Protein AF-A0A939A6P1-F1 (afdb_monomer)

Radius of gyration: 26.8 Å; Cα contacts (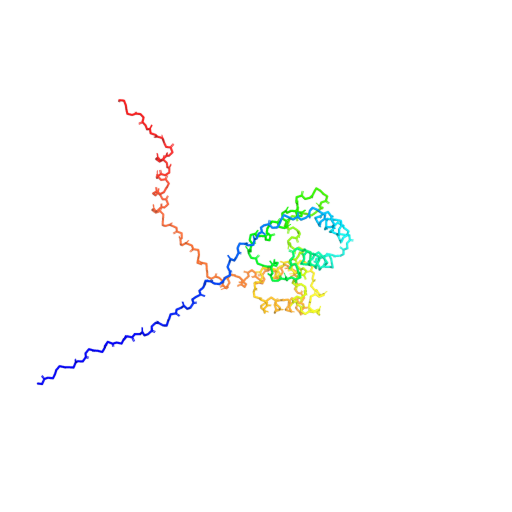8 Å, |Δi|>4): 133; chains: 1; bounding box: 66×77×74 Å

Sequence (199 aa):
MAEPSETDQVHDTEPIGDIARLSEPHAVEIVDAVKVDRAVGFLNSAMRESGIQLAVRVSDYVVSEFFGGDVVQLDSRDRTKAVSYNALCRHPDLQIGEATLRRLARVGIQVRQLPDEVAGRLSQRHHRALLTVDDPRRKEELARAAVVEDWSPDKLAGVIAVDHQTAKPRTGRPAAPHVVKAISAVTRAVEGLGPMPFT

Solvent-accessible surface area (backbone atoms only — not comparable to full-atom values): 12296 Å² total; per-residue (Å²): 138,87,84,85,83,85,84,82,81,84,77,86,75,80,80,82,76,77,86,85,74,84,82,74,82,76,71,83,71,77,76,56,64,70,59,46,56,55,48,38,58,50,54,62,60,43,68,79,51,60,74,58,67,28,13,34,51,51,18,50,51,48,28,48,74,77,43,76,58,40,66,67,64,75,75,51,86,57,70,68,58,55,51,59,50,49,54,50,50,65,40,87,82,43,89,58,54,56,74,54,53,56,47,30,30,53,42,18,50,50,44,73,74,36,59,65,86,46,40,78,72,50,53,67,62,38,50,58,47,48,69,76,49,83,53,66,68,62,36,48,53,54,48,46,48,35,65,75,69,65,51,51,50,66,57,50,39,51,54,52,53,51,51,54,60,70,74,45,78,83,81,59,83,73,80,73,53,70,66,59,54,50,51,56,52,51,53,51,54,59,66,70,64,56,90,76,84,86,127

pLDDT: mean 82.9, std 14.65, range [44.94, 98.38]

Structure (mmCIF, N/CA/C/O backbone):
data_AF-A0A939A6P1-F1
#
_entry.id   AF-A0A939A6P1-F1
#
loop_
_atom_site.group_PDB
_atom_site.id
_atom_site.type_symbol
_atom_site.label_atom_id
_atom_site.label_alt_id
_atom_site.label_comp_id
_atom_site.label_asym_id
_atom_site.label_entity_id
_atom_site.label_seq_id
_atom_site.pdbx_PDB_ins_code
_atom_site.Cartn_x
_atom_site.Cartn_y
_atom_site.Cartn_z
_atom_site.occupancy
_atom_site.B_iso_or_equiv
_atom_site.auth_seq_id
_atom_site.auth_comp_id
_atom_site.auth_asym_id
_atom_site.auth_atom_id
_atom_site.pdbx_PDB_model_num
ATOM 1 N N . MET A 1 1 ? -52.674 28.119 -51.932 1.00 47.06 1 MET A N 1
ATOM 2 C CA . MET A 1 1 ? -51.335 27.544 -52.188 1.00 47.06 1 MET A CA 1
ATOM 3 C C . MET A 1 1 ? -50.471 28.003 -51.025 1.00 47.06 1 MET A C 1
ATOM 5 O O . MET A 1 1 ? -50.215 29.188 -50.939 1.00 47.06 1 MET A O 1
ATOM 9 N N . ALA A 1 2 ? -50.453 27.235 -49.938 1.00 48.62 2 ALA A N 1
ATOM 10 C CA . ALA A 1 2 ? -49.490 26.166 -49.643 1.00 48.62 2 ALA A CA 1
ATOM 11 C C . ALA A 1 2 ? -48.224 26.741 -48.976 1.00 48.62 2 ALA A C 1
ATOM 13 O O . ALA A 1 2 ? -47.242 27.023 -49.653 1.00 48.62 2 ALA A O 1
ATOM 14 N N . GLU A 1 3 ? -48.289 26.910 -47.652 1.00 51.84 3 GLU A N 1
ATOM 15 C CA . GLU A 1 3 ? -47.122 27.042 -46.771 1.00 51.84 3 GLU A CA 1
ATOM 16 C C . GLU A 1 3 ? -46.824 25.660 -46.147 1.00 51.84 3 GLU A C 1
ATOM 18 O O . GLU A 1 3 ? -47.754 25.040 -45.622 1.00 51.84 3 GLU A O 1
ATOM 23 N N . PRO A 1 4 ? -45.583 25.137 -46.229 1.00 63.34 4 PRO A N 1
ATOM 24 C CA . PRO A 1 4 ? -45.146 23.926 -45.529 1.00 63.34 4 PRO A CA 1
ATOM 25 C C . PRO A 1 4 ? -44.532 24.289 -44.161 1.00 63.34 4 PRO A C 1
ATOM 27 O O . PRO A 1 4 ? -43.702 25.185 -44.064 1.00 63.34 4 PRO A O 1
ATOM 30 N N . SER A 1 5 ? -45.045 23.718 -43.068 1.00 54.00 5 SER A N 1
ATOM 31 C CA . SER A 1 5 ? -44.510 22.525 -42.378 1.00 54.00 5 SER A CA 1
ATOM 32 C C . SER A 1 5 ? -43.283 22.803 -41.501 1.00 54.00 5 SER A C 1
ATOM 34 O O . SER A 1 5 ? -42.143 22.540 -41.873 1.00 54.00 5 SER A O 1
ATOM 36 N N . GLU A 1 6 ? -43.567 23.268 -40.287 1.00 65.19 6 GLU A N 1
ATOM 37 C CA . GLU A 1 6 ? -42.662 23.294 -39.141 1.00 65.19 6 GLU A CA 1
ATOM 38 C C . GLU A 1 6 ? -42.651 21.892 -38.505 1.00 65.19 6 GLU A C 1
ATOM 40 O O . GLU A 1 6 ? -43.687 21.364 -38.100 1.00 65.19 6 GLU A O 1
ATOM 45 N N . THR A 1 7 ? -41.490 21.234 -38.533 1.00 65.38 7 THR A N 1
ATOM 46 C CA . THR A 1 7 ? -41.285 19.888 -37.982 1.00 65.38 7 THR A CA 1
ATOM 47 C C . THR A 1 7 ? -40.760 20.031 -36.560 1.00 65.38 7 THR A C 1
ATOM 49 O O . THR A 1 7 ? -39.582 20.320 -36.365 1.00 65.38 7 THR A O 1
ATOM 52 N N . ASP A 1 8 ? -41.643 19.833 -35.587 1.00 63.06 8 ASP A N 1
ATOM 53 C CA . ASP A 1 8 ? -41.327 19.780 -34.161 1.00 63.06 8 ASP A CA 1
ATOM 54 C C . ASP A 1 8 ? -41.024 18.318 -33.781 1.00 63.06 8 ASP A C 1
ATOM 56 O O . ASP A 1 8 ? -41.911 17.460 -33.789 1.00 63.06 8 ASP A O 1
ATOM 60 N N . GLN A 1 9 ? -39.746 17.994 -33.551 1.00 63.75 9 GLN A N 1
ATOM 61 C CA . GLN A 1 9 ? -39.323 16.682 -33.050 1.00 63.75 9 GLN A CA 1
ATOM 62 C C . GLN A 1 9 ? -39.204 16.738 -31.528 1.00 63.75 9 GLN A C 1
ATOM 64 O O . GLN A 1 9 ? -38.211 17.204 -30.971 1.00 63.75 9 GLN A O 1
ATOM 69 N N . VAL A 1 10 ? -40.230 16.209 -30.868 1.00 62.09 10 VAL A N 1
ATOM 70 C CA . VAL A 1 10 ? -40.245 15.913 -29.436 1.00 62.09 10 VAL A CA 1
ATOM 71 C C . VAL A 1 10 ? -39.349 14.695 -29.193 1.00 62.09 10 VAL A C 1
ATOM 73 O O . VAL A 1 10 ? -39.681 13.581 -29.589 1.00 62.09 10 VAL A O 1
ATOM 76 N N . HIS A 1 11 ? -38.191 14.907 -28.567 1.00 59.47 11 HIS A N 1
ATOM 77 C CA . HIS A 1 11 ? -37.344 13.824 -28.072 1.00 59.47 11 HIS A CA 1
ATOM 78 C C . HIS A 1 11 ? -37.887 13.308 -26.734 1.00 59.47 11 HIS A C 1
ATOM 80 O O . HIS A 1 11 ? -37.786 13.982 -25.705 1.00 59.47 11 HIS A O 1
ATOM 86 N N . ASP A 1 12 ? -38.428 12.090 -26.767 1.00 60.12 12 ASP A N 1
ATOM 87 C CA . ASP A 1 12 ? -38.721 11.265 -25.597 1.00 60.12 12 ASP A CA 1
ATOM 88 C C . ASP A 1 12 ? -37.490 11.167 -24.690 1.00 60.12 12 ASP A C 1
ATOM 90 O O . ASP A 1 12 ? -36.450 10.614 -25.055 1.00 60.12 12 ASP A O 1
ATOM 94 N N . THR A 1 13 ? -37.614 11.724 -23.488 1.00 61.81 13 THR A N 1
ATOM 95 C CA . THR A 1 13 ? -36.644 11.546 -22.409 1.00 61.81 13 THR A CA 1
ATOM 96 C C . THR A 1 13 ? -37.202 10.478 -21.482 1.00 61.81 13 THR A C 1
ATOM 98 O O . THR A 1 13 ? -38.126 10.742 -20.712 1.00 61.81 13 THR A O 1
ATOM 101 N N . GLU A 1 14 ? -36.670 9.260 -21.577 1.00 62.50 14 GLU A N 1
ATOM 102 C CA . GLU A 1 14 ? -37.015 8.187 -20.646 1.00 62.50 14 GLU A CA 1
ATOM 103 C C . GLU A 1 14 ? -36.708 8.601 -19.190 1.00 62.50 14 GLU A C 1
ATOM 105 O O . GLU A 1 14 ? -35.690 9.255 -18.926 1.00 62.50 14 GLU A O 1
ATOM 110 N N . PRO A 1 15 ? -37.564 8.234 -18.218 1.00 61.88 15 PRO A N 1
ATOM 111 C CA . PRO A 1 15 ? -37.345 8.570 -16.823 1.00 61.88 15 PRO A CA 1
ATOM 112 C C . PRO A 1 15 ? -36.155 7.776 -16.279 1.00 61.88 15 PRO A C 1
ATOM 114 O O . PRO A 1 15 ? -36.181 6.547 -16.205 1.00 61.88 15 PRO A O 1
ATOM 117 N N . ILE A 1 16 ? -35.116 8.500 -15.860 1.00 60.12 16 ILE A N 1
ATOM 118 C CA . ILE A 1 16 ? -33.985 7.962 -15.102 1.00 60.12 16 ILE A CA 1
ATOM 119 C C . ILE A 1 16 ? -34.541 7.357 -13.810 1.00 60.12 16 ILE A C 1
ATOM 121 O O . ILE A 1 16 ? -34.898 8.066 -12.867 1.00 60.12 16 ILE A O 1
ATOM 125 N N . GLY A 1 17 ? -34.650 6.031 -13.810 1.00 49.91 17 GLY A N 1
ATOM 126 C CA . GLY A 1 17 ? -35.073 5.237 -12.673 1.00 49.91 17 GLY A CA 1
ATOM 127 C C . GLY A 1 17 ? -34.153 5.446 -11.474 1.00 49.91 17 GLY A C 1
ATOM 128 O O . GLY A 1 17 ? -32.967 5.138 -11.511 1.00 49.91 17 GLY A O 1
ATOM 129 N N . ASP A 1 18 ? -34.753 5.965 -10.410 1.00 52.66 18 ASP A N 1
ATOM 130 C CA . ASP A 1 18 ? -34.687 5.389 -9.069 1.00 52.66 18 ASP A CA 1
ATOM 131 C C . ASP A 1 18 ? -33.276 5.086 -8.519 1.00 52.66 18 ASP A C 1
ATOM 133 O O . ASP A 1 18 ? -32.884 3.944 -8.283 1.00 52.66 18 ASP A O 1
ATOM 137 N N . ILE A 1 19 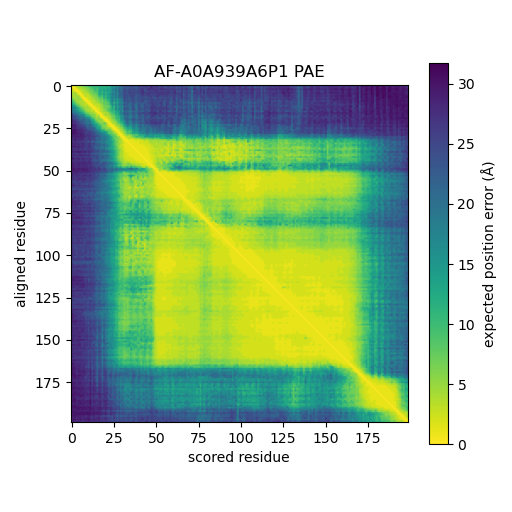? -32.519 6.152 -8.232 1.00 56.84 19 ILE A N 1
ATOM 138 C CA . ILE A 1 19 ? -31.264 6.109 -7.453 1.00 56.84 19 ILE A CA 1
ATOM 139 C C . ILE A 1 19 ? -31.548 6.025 -5.931 1.00 56.84 19 ILE A C 1
ATOM 141 O O . ILE A 1 19 ? -30.670 6.262 -5.104 1.00 56.84 19 ILE A O 1
ATOM 145 N N . ALA A 1 20 ? -32.780 5.702 -5.523 1.00 51.75 20 ALA A N 1
ATOM 146 C CA . ALA A 1 20 ? -33.209 5.676 -4.123 1.00 51.75 20 ALA A CA 1
ATOM 147 C C . ALA A 1 20 ? -32.973 4.321 -3.427 1.00 51.75 20 ALA A C 1
ATOM 149 O O . ALA A 1 20 ? -33.667 3.978 -2.469 1.00 51.75 20 ALA A O 1
ATOM 150 N N . ARG A 1 21 ? -31.988 3.534 -3.876 1.00 51.88 21 ARG A N 1
ATOM 151 C CA . ARG A 1 21 ? -31.603 2.281 -3.216 1.00 51.88 21 ARG A CA 1
ATOM 152 C C . ARG A 1 21 ? -30.151 2.317 -2.740 1.00 51.88 21 ARG A C 1
ATOM 154 O O . ARG A 1 21 ? -29.222 2.298 -3.537 1.00 51.88 21 ARG A O 1
ATOM 161 N N . LEU A 1 22 ? -30.037 2.237 -1.410 1.00 48.72 22 LEU A N 1
ATOM 162 C CA . LEU A 1 22 ? -28.893 1.784 -0.608 1.00 48.72 22 LEU A CA 1
ATOM 163 C C . LEU A 1 22 ? -27.818 2.825 -0.274 1.00 48.72 22 LEU A C 1
ATOM 165 O O . LEU A 1 22 ? -26.652 2.692 -0.625 1.00 48.72 22 LEU A O 1
ATOM 169 N N . SER A 1 23 ? -28.192 3.790 0.563 1.00 49.84 23 SER A N 1
ATOM 170 C CA . SER A 1 23 ? -27.261 4.287 1.579 1.00 49.84 23 SER A CA 1
ATOM 171 C C . SER A 1 23 ? -27.954 4.201 2.937 1.00 49.84 23 SER A C 1
ATOM 173 O O . SER A 1 23 ? -28.333 5.206 3.532 1.00 49.84 23 SER A O 1
ATOM 175 N N . GLU A 1 24 ? -28.187 2.971 3.402 1.00 52.66 24 GLU A N 1
ATOM 176 C CA . GLU A 1 24 ? -28.526 2.772 4.809 1.00 52.66 24 GLU A CA 1
ATOM 177 C C . GLU A 1 24 ? -27.343 3.255 5.662 1.00 52.66 24 GLU A C 1
ATOM 179 O O . GLU A 1 24 ? -26.187 2.956 5.330 1.00 52.66 24 GLU A O 1
ATOM 184 N N . PRO A 1 25 ? -27.596 4.025 6.733 1.00 44.94 25 PRO A N 1
ATOM 185 C CA . PRO A 1 25 ? -26.551 4.461 7.640 1.00 44.94 25 PRO A CA 1
ATOM 186 C C . PRO A 1 25 ? -25.963 3.220 8.312 1.00 44.94 25 PRO A C 1
ATOM 188 O O . PRO A 1 25 ? -26.557 2.669 9.236 1.00 44.94 25 PRO A O 1
ATOM 191 N N . HIS A 1 26 ? -24.801 2.769 7.833 1.00 47.84 26 HIS A N 1
ATOM 192 C CA . HIS A 1 26 ? -24.012 1.757 8.522 1.00 47.84 26 HIS A CA 1
ATOM 193 C C . HIS A 1 26 ? -23.738 2.281 9.928 1.00 47.84 26 HIS A C 1
ATOM 195 O O . HIS A 1 26 ? -23.016 3.268 10.109 1.00 47.84 26 HIS A O 1
ATOM 201 N N . ALA A 1 27 ? -24.386 1.653 10.909 1.00 47.19 27 ALA A N 1
ATOM 202 C CA . ALA A 1 27 ? -24.137 1.895 12.313 1.00 47.19 27 ALA A CA 1
ATOM 203 C C . ALA A 1 27 ? -22.626 1.809 12.524 1.00 47.19 27 ALA A C 1
ATOM 205 O O . ALA A 1 27 ? -21.992 0.838 12.114 1.00 47.19 27 ALA A O 1
ATOM 206 N N . VAL A 1 28 ? -22.047 2.864 13.095 1.00 50.00 28 VAL A N 1
ATOM 207 C CA . VAL A 1 28 ? -20.638 2.885 13.481 1.00 50.00 28 VAL A CA 1
ATOM 208 C C . VAL A 1 28 ? -20.493 1.843 14.582 1.00 50.00 28 VAL A C 1
ATOM 210 O O . VAL A 1 28 ? -20.735 2.122 15.754 1.00 50.00 28 VAL A O 1
ATOM 213 N N . GLU A 1 29 ? -20.207 0.614 14.170 1.00 57.72 29 GLU A N 1
ATOM 214 C CA . GLU A 1 29 ? -20.009 -0.516 15.054 1.00 57.72 29 GLU A CA 1
ATOM 215 C C . GLU A 1 29 ? -18.812 -0.167 15.938 1.00 57.72 29 GLU A C 1
ATOM 217 O O . GLU A 1 29 ? -17.714 0.124 15.453 1.00 57.72 29 GLU A O 1
ATOM 222 N N . ILE A 1 30 ? -19.059 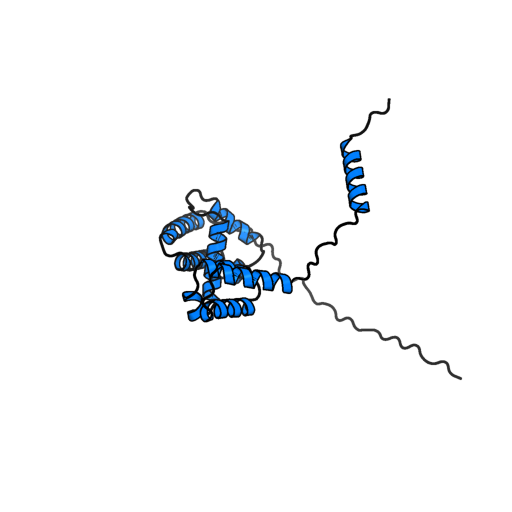-0.075 17.245 1.00 62.41 30 ILE A N 1
ATOM 223 C CA . ILE A 1 30 ? -18.023 0.180 18.240 1.00 62.41 30 ILE A CA 1
ATOM 224 C C . ILE A 1 30 ? -17.026 -0.966 18.095 1.00 62.41 30 ILE A C 1
ATOM 226 O O . ILE A 1 30 ? -17.344 -2.107 18.421 1.00 62.41 30 ILE A O 1
ATOM 230 N N . VAL A 1 31 ? -15.855 -0.663 17.532 1.00 68.12 31 VAL A N 1
ATOM 231 C CA . VAL A 1 31 ? -14.816 -1.660 17.265 1.00 68.12 31 VAL A CA 1
ATOM 232 C C . VAL A 1 31 ? -14.478 -2.355 18.583 1.00 68.12 31 VAL A C 1
ATOM 234 O O . VAL A 1 31 ? -14.032 -1.712 19.532 1.00 68.12 31 VAL A O 1
ATOM 237 N N . ASP A 1 32 ? -14.731 -3.660 18.636 1.00 83.31 32 ASP A N 1
ATOM 238 C CA . ASP A 1 32 ? -14.515 -4.503 19.811 1.00 83.31 32 ASP A CA 1
ATOM 239 C C . ASP A 1 32 ? -13.036 -4.468 20.233 1.00 83.31 32 ASP A C 1
ATOM 241 O O . ASP A 1 32 ? -12.150 -4.866 19.471 1.00 83.31 32 ASP A O 1
ATOM 245 N N . ALA A 1 33 ? -12.769 -3.994 21.453 1.00 82.44 33 ALA A N 1
ATOM 246 C CA . ALA A 1 33 ? -11.420 -3.862 21.998 1.00 82.44 33 ALA A CA 1
ATOM 247 C C . ALA A 1 33 ? -10.657 -5.198 21.999 1.00 82.44 33 ALA A C 1
ATOM 249 O O . ALA A 1 33 ? -9.475 -5.230 21.668 1.00 82.44 33 ALA A O 1
ATOM 250 N N . VAL A 1 34 ? -11.344 -6.319 22.253 1.00 85.25 34 VAL A N 1
ATOM 251 C CA . VAL A 1 34 ? -10.722 -7.652 22.251 1.00 85.25 34 VAL A CA 1
ATOM 252 C C . VAL A 1 34 ? -10.216 -8.020 20.853 1.00 85.25 34 VAL A C 1
ATOM 254 O O . VAL A 1 34 ? -9.152 -8.631 20.709 1.00 85.25 34 VAL A O 1
ATOM 257 N N . LYS A 1 35 ? -10.942 -7.621 19.799 1.00 86.12 35 LYS A N 1
ATOM 258 C CA . LYS A 1 35 ? -10.499 -7.823 18.409 1.00 86.12 35 LYS A CA 1
ATOM 259 C C . LYS A 1 35 ? -9.255 -6.993 18.092 1.00 86.12 35 LYS A C 1
ATOM 261 O O . LYS A 1 35 ? -8.364 -7.483 17.399 1.00 86.12 35 LYS A O 1
ATOM 266 N N . VAL A 1 36 ? -9.171 -5.768 18.613 1.00 86.81 36 VAL A N 1
ATOM 267 C CA . VAL A 1 36 ? -8.010 -4.884 18.413 1.00 86.81 36 VAL A CA 1
ATOM 268 C C . VAL A 1 36 ? -6.753 -5.477 19.051 1.00 86.81 36 VAL A C 1
ATOM 270 O O . VAL A 1 36 ? -5.730 -5.582 18.374 1.00 86.81 36 VAL A O 1
ATOM 273 N N . ASP A 1 37 ? -6.828 -5.944 20.296 1.00 85.62 37 ASP A N 1
ATOM 274 C CA . ASP A 1 37 ? -5.671 -6.502 21.010 1.00 85.62 37 ASP A CA 1
ATOM 275 C C . ASP A 1 37 ? -5.116 -7.748 20.302 1.00 85.62 37 ASP A C 1
ATOM 277 O O . ASP A 1 37 ? -3.906 -7.887 20.074 1.00 85.62 37 ASP A O 1
ATOM 281 N N . ARG A 1 38 ? -6.014 -8.645 19.868 1.00 87.00 38 ARG A N 1
ATOM 282 C CA . ARG A 1 38 ? -5.646 -9.841 19.098 1.00 87.00 38 ARG A CA 1
ATOM 283 C C . ARG A 1 38 ? -4.953 -9.473 17.786 1.00 87.00 38 ARG A C 1
ATOM 285 O O . ARG A 1 38 ? -3.954 -10.102 17.423 1.00 87.00 38 ARG A O 1
ATOM 292 N N . ALA A 1 39 ? -5.457 -8.449 17.100 1.00 87.69 39 ALA A N 1
ATOM 293 C CA . ALA A 1 39 ? -4.881 -7.968 15.854 1.00 87.69 39 ALA A CA 1
ATOM 294 C C . ALA A 1 39 ? -3.455 -7.450 16.046 1.00 87.69 39 ALA A C 1
ATOM 296 O O . ALA A 1 39 ? -2.564 -7.775 15.261 1.00 87.69 39 ALA A O 1
ATOM 297 N N . VAL A 1 40 ? -3.210 -6.698 17.115 1.00 88.00 40 VAL A N 1
ATOM 298 C CA . VAL A 1 40 ? -1.888 -6.139 17.413 1.00 88.00 40 VAL A CA 1
ATOM 299 C C . VAL A 1 40 ? -0.865 -7.242 17.678 1.00 88.00 40 VAL A C 1
ATOM 301 O O . VAL A 1 40 ? 0.230 -7.212 17.108 1.00 88.00 40 VAL A O 1
ATOM 304 N N . GLY A 1 41 ? -1.231 -8.262 18.461 1.00 80.62 41 GLY A N 1
ATOM 305 C CA . GLY A 1 41 ? -0.369 -9.421 18.703 1.00 80.62 41 GLY A CA 1
ATOM 306 C C . GLY A 1 41 ? 0.015 -10.154 17.413 1.00 80.62 41 GLY A C 1
ATOM 307 O O . GLY A 1 41 ? 1.191 -10.469 17.197 1.00 80.62 41 GLY A O 1
ATOM 308 N N . PHE A 1 42 ? -0.953 -10.363 16.514 1.00 88.00 42 PHE A N 1
ATOM 309 C CA . PHE A 1 42 ? -0.698 -10.963 15.205 1.00 88.00 42 PHE A CA 1
ATOM 310 C C . PHE A 1 42 ? 0.264 -10.108 14.366 1.00 88.00 42 PHE A C 1
ATOM 312 O O . PHE A 1 42 ? 1.294 -10.615 13.915 1.00 88.00 42 PHE A O 1
ATOM 319 N N . LEU A 1 43 ? -0.018 -8.810 14.207 1.00 84.00 43 LEU A N 1
ATOM 320 C CA . LEU A 1 43 ? 0.786 -7.899 13.385 1.00 84.00 43 LEU A CA 1
ATOM 321 C C . LEU A 1 43 ? 2.245 -7.834 13.857 1.00 84.00 43 LEU A C 1
ATOM 323 O O . LEU A 1 43 ? 3.159 -7.967 13.041 1.00 84.00 43 LEU A O 1
ATOM 327 N N . ASN A 1 44 ? 2.476 -7.717 15.167 1.00 76.75 44 ASN A N 1
ATOM 328 C CA . ASN A 1 44 ? 3.826 -7.696 15.737 1.00 76.75 44 ASN A CA 1
ATOM 329 C C . ASN A 1 44 ? 4.575 -9.019 15.506 1.00 76.75 44 ASN A C 1
ATOM 331 O O . ASN A 1 44 ? 5.786 -9.025 15.277 1.00 76.75 44 ASN A O 1
ATOM 335 N N . SER A 1 45 ? 3.873 -10.157 15.533 1.00 72.69 45 SER A N 1
ATOM 336 C CA . SER A 1 45 ? 4.495 -11.453 15.251 1.00 72.69 45 SER A CA 1
ATOM 337 C C . SER A 1 45 ? 4.892 -11.609 13.779 1.00 72.69 45 SER A C 1
ATOM 339 O O . SER A 1 45 ? 6.024 -12.019 13.519 1.00 72.69 45 SER A O 1
ATOM 341 N N . ALA A 1 46 ? 4.020 -11.203 12.849 1.00 77.25 46 ALA A N 1
ATOM 342 C CA . ALA A 1 46 ? 4.240 -11.292 11.407 1.00 77.25 46 ALA A CA 1
ATOM 343 C C . ALA A 1 46 ? 5.399 -10.400 10.928 1.00 77.25 46 ALA A C 1
ATOM 345 O O . ALA A 1 46 ? 6.116 -10.745 9.988 1.00 77.25 46 ALA A O 1
ATOM 346 N N . MET A 1 47 ? 5.623 -9.254 11.585 1.00 69.62 47 MET A N 1
ATOM 347 C CA . MET A 1 47 ? 6.706 -8.308 11.257 1.00 69.62 47 MET A CA 1
ATOM 348 C C . MET A 1 47 ? 8.116 -8.917 11.323 1.00 69.62 47 MET A C 1
ATOM 350 O O . MET A 1 47 ? 9.063 -8.319 10.816 1.00 69.62 47 MET A O 1
ATOM 354 N N . ARG A 1 48 ? 8.269 -10.105 11.921 1.00 62.78 48 ARG A N 1
ATOM 355 C CA . ARG A 1 48 ? 9.539 -10.839 12.003 1.00 62.78 48 ARG A CA 1
ATOM 356 C C . ARG A 1 48 ? 9.904 -11.613 10.725 1.00 62.78 48 ARG A C 1
ATOM 358 O O . ARG A 1 48 ? 10.971 -12.217 10.684 1.00 62.78 48 ARG A O 1
ATOM 365 N N . GLU A 1 49 ? 9.068 -11.600 9.685 1.00 69.00 49 GLU A N 1
ATOM 366 C CA . GLU A 1 49 ? 9.254 -12.389 8.452 1.00 69.00 49 GLU A CA 1
ATOM 367 C C . GLU A 1 49 ? 9.471 -11.520 7.191 1.00 69.00 49 GLU A C 1
ATOM 369 O O . GLU A 1 49 ? 9.458 -10.290 7.242 1.00 69.00 49 GLU A O 1
ATOM 374 N N . SER A 1 50 ? 9.703 -12.154 6.028 1.00 72.88 50 SER A N 1
ATOM 375 C CA . SER A 1 50 ? 10.006 -11.462 4.763 1.00 72.88 50 SER A CA 1
ATOM 376 C C . SER A 1 50 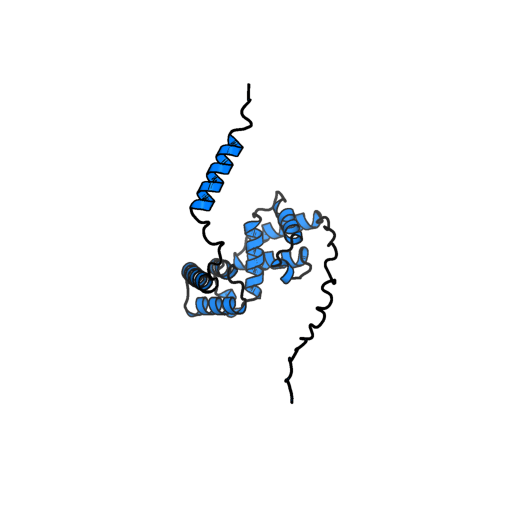? 8.881 -10.512 4.310 1.00 72.88 50 SER A C 1
ATOM 378 O O . SER A 1 50 ? 7.694 -10.816 4.415 1.00 72.88 50 SER A O 1
ATOM 380 N N . GLY A 1 51 ? 9.247 -9.346 3.759 1.00 84.81 51 GLY A N 1
ATOM 381 C CA . GLY A 1 51 ? 8.326 -8.212 3.575 1.00 84.81 51 GLY A CA 1
ATOM 382 C C . GLY A 1 51 ? 7.103 -8.443 2.669 1.00 84.81 51 GLY A C 1
ATOM 383 O O . GLY A 1 51 ? 6.086 -7.778 2.863 1.00 84.81 51 GLY A O 1
ATOM 384 N N . ILE A 1 52 ? 7.168 -9.367 1.700 1.00 88.69 52 ILE A N 1
ATOM 385 C CA . ILE A 1 52 ? 6.019 -9.711 0.833 1.00 88.69 52 ILE A CA 1
ATOM 386 C C . ILE A 1 52 ? 5.078 -10.686 1.544 1.00 88.69 52 ILE A C 1
ATOM 388 O O . ILE A 1 52 ? 3.876 -10.446 1.584 1.00 88.69 52 ILE A O 1
ATOM 392 N N . GLN A 1 53 ? 5.616 -11.739 2.166 1.00 90.00 53 GLN A N 1
ATOM 393 C CA . GLN A 1 53 ? 4.814 -12.701 2.932 1.00 90.00 53 GLN A CA 1
ATOM 394 C C . GLN A 1 53 ? 4.156 -12.051 4.151 1.00 90.00 53 GLN A C 1
ATOM 396 O O . GLN A 1 53 ? 3.042 -12.406 4.533 1.00 90.00 53 GLN A O 1
ATOM 401 N N . LEU A 1 54 ? 4.838 -11.073 4.748 1.00 91.25 54 LEU A N 1
ATOM 402 C CA . LEU A 1 54 ? 4.261 -10.168 5.731 1.00 91.25 54 LEU A CA 1
ATOM 403 C C . LEU A 1 54 ? 3.071 -9.403 5.138 1.00 91.25 54 LEU A C 1
ATOM 405 O O . LEU A 1 54 ? 1.994 -9.422 5.720 1.00 91.25 54 LEU A O 1
ATOM 409 N N . ALA A 1 55 ? 3.238 -8.748 3.985 1.00 93.12 55 ALA A N 1
ATOM 410 C CA . ALA A 1 55 ? 2.166 -7.966 3.369 1.00 93.12 55 ALA A CA 1
ATOM 411 C C . ALA A 1 55 ? 0.925 -8.817 3.052 1.00 93.12 55 ALA A C 1
ATOM 413 O O . ALA A 1 55 ? -0.183 -8.387 3.360 1.00 93.12 55 ALA A O 1
ATOM 414 N N . VAL A 1 56 ? 1.111 -10.028 2.512 1.00 93.81 56 VAL A N 1
ATOM 415 C CA . VAL A 1 56 ? 0.018 -10.981 2.250 1.00 93.81 56 VAL A CA 1
ATOM 416 C C . VAL A 1 56 ? -0.715 -11.328 3.544 1.00 93.81 56 VAL A C 1
ATOM 418 O O . VAL A 1 56 ? -1.918 -11.108 3.634 1.00 93.81 56 VAL A O 1
ATOM 421 N N . ARG A 1 57 ? -0.002 -11.749 4.592 1.00 93.19 57 ARG A N 1
ATOM 422 C CA . ARG A 1 57 ? -0.634 -12.133 5.864 1.00 93.19 57 ARG A CA 1
ATOM 423 C C . ARG A 1 57 ? -1.305 -10.986 6.600 1.00 93.19 57 ARG A C 1
ATOM 425 O O . ARG A 1 57 ? -2.390 -11.171 7.140 1.00 93.19 57 ARG A O 1
ATOM 432 N N . VAL A 1 58 ? -0.691 -9.803 6.603 1.00 92.69 58 VAL A N 1
ATOM 433 C CA . VAL A 1 58 ? -1.328 -8.591 7.134 1.00 92.69 58 VAL A CA 1
ATOM 434 C C . VAL A 1 58 ? -2.603 -8.292 6.356 1.00 92.69 58 VAL A C 1
ATOM 436 O O . VAL A 1 58 ? -3.624 -8.009 6.973 1.00 92.69 58 VAL A O 1
ATOM 439 N N . SER A 1 59 ? -2.565 -8.372 5.022 1.00 93.81 59 SER A N 1
ATOM 440 C CA . SER A 1 59 ? -3.756 -8.132 4.209 1.00 93.81 59 SER A CA 1
ATOM 441 C C . SER A 1 59 ? -4.860 -9.145 4.494 1.00 93.81 59 SER A C 1
ATOM 443 O O . SER A 1 59 ? -5.991 -8.731 4.714 1.00 93.81 59 SER A O 1
ATOM 445 N N . ASP A 1 60 ? -4.527 -10.433 4.586 1.00 93.69 60 ASP A N 1
ATOM 446 C CA . ASP A 1 60 ? -5.495 -11.502 4.824 1.00 93.69 60 ASP A CA 1
ATOM 447 C C . ASP A 1 60 ? -6.186 -11.322 6.167 1.00 93.69 60 ASP A C 1
ATOM 449 O O . ASP A 1 60 ? -7.409 -11.335 6.237 1.00 93.69 60 ASP A O 1
ATOM 453 N N . TYR A 1 61 ? -5.393 -11.082 7.211 1.00 93.62 61 TYR A N 1
ATOM 454 C CA . TYR A 1 61 ? -5.897 -10.884 8.560 1.00 93.62 61 TYR A CA 1
ATOM 455 C C . TYR A 1 61 ? -6.776 -9.633 8.665 1.00 93.62 61 TYR A C 1
ATOM 457 O O . TYR A 1 61 ? -7.855 -9.665 9.250 1.00 93.62 61 TYR A O 1
ATOM 465 N N . VAL A 1 62 ? -6.339 -8.516 8.074 1.00 91.38 62 VAL A N 1
ATOM 466 C CA . VAL A 1 62 ? -7.113 -7.270 8.100 1.00 91.38 62 VAL A CA 1
ATOM 467 C C . VAL A 1 62 ? -8.425 -7.429 7.329 1.00 91.38 62 VAL A C 1
ATOM 469 O O . VAL A 1 62 ? -9.468 -7.013 7.827 1.00 91.38 62 VAL A O 1
ATOM 472 N N . VAL A 1 63 ? -8.395 -8.044 6.143 1.00 90.69 63 VAL A N 1
ATOM 473 C CA . VAL A 1 63 ? -9.594 -8.286 5.324 1.00 90.69 63 VAL A CA 1
ATOM 474 C C . VAL A 1 63 ? -10.564 -9.231 6.032 1.00 90.69 63 VAL A C 1
ATOM 476 O O . VAL A 1 63 ? -11.760 -8.947 6.070 1.00 90.69 63 VAL A O 1
ATOM 479 N N . SER A 1 64 ? -10.075 -10.321 6.626 1.00 91.94 64 SER A N 1
ATOM 480 C CA . SER A 1 64 ? -10.938 -11.283 7.313 1.00 91.94 64 SER A CA 1
ATOM 481 C C . SER A 1 64 ? -11.591 -10.690 8.561 1.00 91.94 64 SER A C 1
ATOM 483 O O . SER A 1 64 ? -12.791 -10.861 8.751 1.00 91.94 64 SER A O 1
ATOM 485 N N . GLU A 1 65 ? -10.830 -9.977 9.395 1.00 90.19 65 GLU A N 1
ATOM 486 C CA . GLU A 1 65 ? -11.315 -9.509 10.701 1.00 90.19 65 GLU A CA 1
ATOM 487 C C . GLU A 1 65 ? -12.116 -8.204 10.624 1.00 90.19 65 GLU A C 1
ATOM 489 O O . GLU A 1 65 ? -13.083 -8.038 11.366 1.00 90.19 65 GLU A O 1
ATOM 494 N N . PHE A 1 66 ? -11.736 -7.272 9.741 1.00 87.06 66 PHE A N 1
ATOM 495 C CA . PHE A 1 66 ? -12.329 -5.926 9.702 1.00 87.06 66 PHE A CA 1
ATOM 496 C C . PHE A 1 66 ? -13.244 -5.675 8.505 1.00 87.06 66 PHE A C 1
ATOM 498 O O . PHE A 1 66 ? -14.003 -4.710 8.533 1.00 87.06 66 PHE A O 1
ATOM 505 N N . PHE A 1 67 ? -13.171 -6.507 7.463 1.00 85.19 67 PHE A N 1
ATOM 506 C CA . PHE A 1 67 ? -13.952 -6.337 6.232 1.00 85.19 67 PHE A CA 1
ATOM 507 C C . PHE A 1 67 ? -14.779 -7.581 5.884 1.00 85.19 67 PHE A C 1
ATOM 509 O O . PHE A 1 67 ? -15.298 -7.689 4.778 1.00 85.19 67 PHE A O 1
ATOM 516 N N . GLY A 1 68 ? -14.887 -8.550 6.802 1.00 85.69 68 GLY A N 1
ATOM 517 C CA . GLY A 1 68 ? -15.700 -9.753 6.607 1.00 85.69 68 GLY A CA 1
ATOM 518 C C . GLY A 1 68 ? -15.290 -10.595 5.393 1.00 85.69 68 GLY A C 1
ATOM 519 O O . GLY A 1 68 ? -16.128 -11.282 4.816 1.00 85.69 68 GLY A O 1
ATOM 520 N N . GLY A 1 69 ? -14.024 -10.520 4.970 1.00 86.94 69 GLY A N 1
ATOM 521 C CA . GLY A 1 69 ? -13.542 -11.193 3.762 1.00 86.94 69 GLY A CA 1
ATOM 522 C C . GLY A 1 69 ? -13.710 -10.392 2.464 1.00 86.94 69 GLY A C 1
ATOM 523 O O . GLY A 1 69 ? -13.224 -10.833 1.423 1.00 86.94 69 GLY A O 1
ATOM 524 N N . ASP A 1 70 ? -14.350 -9.219 2.495 1.00 86.62 70 ASP A N 1
ATOM 525 C CA . ASP A 1 70 ? -14.584 -8.401 1.305 1.00 86.62 70 ASP A CA 1
ATOM 526 C C . ASP A 1 70 ? -13.367 -7.525 0.964 1.00 86.62 70 ASP A C 1
ATOM 528 O O . ASP A 1 70 ? -13.122 -6.451 1.521 1.00 86.62 70 ASP A O 1
ATOM 532 N N . VAL A 1 71 ? -12.593 -7.993 -0.013 1.00 85.75 71 VAL A N 1
ATOM 533 C CA . VAL A 1 71 ? -11.393 -7.323 -0.528 1.00 85.75 71 VAL A CA 1
ATOM 534 C C . VAL A 1 71 ? -11.721 -5.971 -1.180 1.00 85.75 71 VAL A C 1
ATOM 536 O O . VAL A 1 71 ? -10.891 -5.058 -1.146 1.00 85.75 71 VAL A O 1
ATOM 539 N N . VAL A 1 72 ? -12.920 -5.807 -1.753 1.00 84.25 72 VAL A N 1
ATOM 540 C CA . VAL A 1 72 ? -13.319 -4.584 -2.473 1.00 84.25 72 VAL A CA 1
ATOM 541 C C . VAL A 1 72 ? -13.440 -3.410 -1.503 1.00 84.25 72 VAL A C 1
ATOM 543 O O . VAL A 1 72 ? -13.018 -2.289 -1.809 1.00 84.25 72 VAL A O 1
ATOM 546 N N . GLN A 1 73 ? -13.919 -3.670 -0.286 1.00 82.81 73 GLN A N 1
ATOM 547 C CA . GLN A 1 73 ? -14.021 -2.648 0.757 1.00 82.81 73 GLN A CA 1
ATOM 548 C C . GLN A 1 73 ? -12.659 -2.081 1.157 1.00 82.81 73 GLN A C 1
ATOM 550 O O . GLN A 1 73 ? -12.558 -0.909 1.535 1.00 82.81 73 GLN A O 1
ATOM 555 N N . LEU A 1 74 ? -11.581 -2.855 1.001 1.00 80.81 74 LEU A N 1
ATOM 556 C CA . LEU A 1 74 ? -10.246 -2.383 1.335 1.00 80.81 74 LEU A CA 1
ATOM 557 C C . LEU A 1 74 ? -9.706 -1.341 0.352 1.00 80.81 74 LEU A C 1
ATOM 559 O O . LEU A 1 74 ? -8.819 -0.584 0.743 1.00 80.81 74 LEU A O 1
ATOM 563 N N . ASP A 1 75 ? -10.235 -1.223 -0.868 1.00 76.44 75 ASP A N 1
ATOM 564 C CA . ASP A 1 75 ? -9.869 -0.148 -1.810 1.00 76.44 75 ASP A CA 1
ATOM 565 C C . ASP A 1 75 ? -10.933 0.962 -1.896 1.00 76.44 75 ASP A C 1
ATOM 567 O O . ASP A 1 75 ? -10.668 2.050 -2.406 1.00 76.44 75 ASP A O 1
ATOM 571 N N . SER A 1 76 ? -12.098 0.752 -1.273 1.00 80.25 76 SER A N 1
ATOM 572 C CA . SER A 1 76 ? -13.145 1.767 -1.157 1.00 80.25 76 SER A CA 1
ATOM 573 C C . SER A 1 76 ? -12.651 3.052 -0.468 1.00 80.25 76 SER A C 1
ATOM 575 O O . SER A 1 76 ? -11.773 3.047 0.413 1.00 80.25 76 SER A O 1
ATOM 577 N N . ARG A 1 77 ? -13.247 4.178 -0.882 1.00 74.88 77 ARG A N 1
ATOM 578 C CA . ARG A 1 77 ? -13.079 5.519 -0.289 1.00 74.88 77 ARG A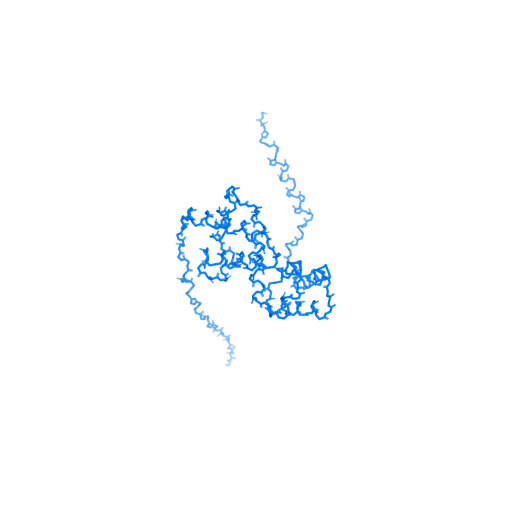 CA 1
ATOM 579 C C . ARG A 1 77 ? -14.002 5.765 0.907 1.00 74.88 77 ARG A C 1
ATOM 581 O O . ARG A 1 77 ? -14.089 6.900 1.373 1.00 74.88 77 ARG A O 1
ATOM 588 N N . ASP A 1 78 ? -14.688 4.732 1.385 1.00 77.56 78 ASP A N 1
ATOM 589 C CA . ASP A 1 78 ? -15.605 4.851 2.511 1.00 77.56 78 ASP A CA 1
ATOM 590 C C . ASP A 1 78 ? -14.896 5.377 3.779 1.00 77.56 78 ASP A C 1
ATOM 592 O O . ASP A 1 78 ? -13.745 5.043 4.080 1.00 77.56 78 ASP A O 1
ATOM 596 N N . ARG A 1 79 ? -15.590 6.246 4.520 1.00 66.44 79 ARG A N 1
ATOM 597 C CA . ARG A 1 79 ? -15.114 6.867 5.763 1.00 66.44 79 ARG A CA 1
ATOM 598 C C . ARG A 1 79 ? -15.024 5.857 6.904 1.00 66.44 79 ARG A C 1
ATOM 600 O O . ARG A 1 79 ? -14.150 6.002 7.757 1.00 66.44 79 ARG A O 1
ATOM 607 N N . THR A 1 80 ? -15.878 4.837 6.907 1.00 70.25 80 THR A N 1
ATOM 608 C CA . THR A 1 80 ? -15.916 3.763 7.918 1.00 70.25 80 THR A CA 1
ATOM 609 C C . THR A 1 80 ? -14.592 2.995 7.984 1.00 70.25 80 THR A C 1
ATOM 611 O O . THR A 1 80 ? -14.048 2.781 9.064 1.00 70.25 80 THR A O 1
ATOM 614 N N . LYS A 1 81 ? -13.967 2.725 6.833 1.00 70.12 81 LYS A N 1
ATOM 615 C CA . LYS A 1 81 ? -12.628 2.123 6.724 1.00 70.12 81 LYS A CA 1
ATOM 616 C C . LYS A 1 81 ? -11.565 2.892 7.504 1.00 70.12 81 LYS A C 1
ATOM 618 O O . LYS A 1 81 ? -10.708 2.288 8.147 1.00 70.12 81 LYS A O 1
ATOM 623 N N . ALA A 1 82 ? -11.592 4.226 7.449 1.00 71.06 82 ALA A N 1
ATOM 624 C CA . ALA A 1 82 ? -10.627 5.035 8.186 1.00 71.06 82 ALA A CA 1
ATOM 625 C C . ALA A 1 82 ? -10.764 4.826 9.702 1.00 71.06 82 ALA A C 1
ATOM 627 O O . ALA A 1 82 ? -9.762 4.899 10.404 1.00 71.06 82 ALA A O 1
ATOM 628 N N . VAL A 1 83 ? -11.965 4.514 10.203 1.00 73.44 83 VAL A N 1
ATOM 629 C CA . VAL A 1 83 ? -12.208 4.245 11.627 1.00 73.44 83 VAL A CA 1
ATOM 630 C C . VAL A 1 83 ? -11.499 2.965 12.072 1.00 73.44 83 VAL A C 1
ATOM 632 O O . VAL A 1 83 ? -10.774 3.016 13.063 1.00 73.44 83 VAL A O 1
ATOM 635 N N . SER A 1 84 ? -11.602 1.866 11.317 1.00 80.56 84 SER A N 1
ATOM 636 C CA . SER A 1 84 ? -10.971 0.581 11.670 1.00 80.56 84 SER A CA 1
ATOM 637 C C . SER A 1 84 ? -9.439 0.654 11.679 1.00 80.56 84 SER A C 1
ATOM 639 O O . SER A 1 84 ? -8.799 0.222 12.637 1.00 80.56 84 SER A O 1
ATOM 641 N N . TYR A 1 85 ? -8.831 1.276 10.659 1.00 83.50 85 TYR A N 1
ATOM 642 C CA . TYR A 1 85 ? -7.376 1.487 10.630 1.00 83.50 85 TYR A CA 1
ATOM 643 C C . TYR A 1 85 ? -6.909 2.429 11.746 1.00 83.50 85 TYR A C 1
ATOM 645 O O . TYR A 1 85 ? -5.897 2.161 12.391 1.00 83.50 85 TYR A O 1
ATOM 653 N N . ASN A 1 86 ? -7.651 3.508 12.010 1.00 85.12 86 ASN A N 1
ATOM 654 C CA . ASN A 1 86 ? -7.321 4.432 13.094 1.00 85.12 86 ASN A CA 1
ATOM 655 C C . ASN A 1 86 ? -7.433 3.770 14.469 1.00 85.12 86 ASN A C 1
ATOM 657 O O . ASN A 1 86 ? -6.628 4.075 15.343 1.00 85.12 86 ASN A O 1
ATOM 661 N N . ALA A 1 87 ? -8.409 2.884 14.674 1.00 87.62 87 ALA A N 1
ATOM 662 C CA . ALA A 1 87 ? -8.554 2.136 15.918 1.00 87.62 87 ALA A CA 1
ATOM 663 C C . ALA A 1 87 ? -7.335 1.233 16.161 1.00 87.62 87 ALA A C 1
ATOM 665 O O . ALA A 1 87 ? -6.711 1.337 17.214 1.00 87.62 87 ALA A O 1
ATOM 666 N N . LEU A 1 88 ? -6.928 0.448 15.155 1.00 88.62 88 LEU A N 1
ATOM 667 C CA . LEU A 1 88 ? -5.710 -0.370 15.210 1.00 88.62 88 LEU A CA 1
ATOM 668 C C . LEU A 1 88 ? -4.465 0.471 15.512 1.00 88.62 88 LEU A C 1
ATOM 670 O O . LEU A 1 88 ? -3.680 0.134 16.392 1.00 88.62 88 LEU A O 1
ATOM 674 N N . CYS A 1 89 ? -4.288 1.588 14.805 1.00 90.31 89 CYS A N 1
ATOM 675 C CA . CYS A 1 89 ? -3.085 2.412 14.925 1.00 90.31 89 CYS A CA 1
ATOM 676 C C . CYS A 1 89 ? -3.023 3.290 16.176 1.00 90.31 89 CYS A C 1
ATOM 678 O O . CYS A 1 89 ? -1.966 3.846 16.463 1.00 90.31 89 CYS A O 1
ATOM 680 N N . ARG A 1 90 ? -4.123 3.423 16.921 1.00 90.75 90 ARG A N 1
ATOM 681 C CA . ARG A 1 90 ? -4.123 4.058 18.246 1.00 90.75 90 ARG A CA 1
ATOM 682 C C . ARG A 1 90 ? -3.671 3.109 19.351 1.00 90.75 90 ARG A C 1
ATOM 684 O O . ARG A 1 90 ? -3.410 3.582 20.455 1.00 90.75 90 ARG A O 1
ATOM 691 N N . HIS A 1 91 ? -3.588 1.808 19.078 1.00 92.44 91 HIS A N 1
ATOM 692 C CA . HIS A 1 91 ? -3.161 0.842 20.074 1.00 92.44 91 HIS A CA 1
ATOM 693 C C . HIS A 1 91 ? -1.668 1.037 20.407 1.00 92.44 91 HIS A C 1
ATOM 695 O O . HIS A 1 91 ? -0.841 1.014 19.490 1.00 92.44 91 HIS A O 1
ATOM 701 N N . PRO A 1 92 ? -1.297 1.212 21.690 1.00 91.50 92 PRO A N 1
ATOM 702 C CA . PRO A 1 92 ? 0.065 1.583 22.088 1.00 91.50 92 PRO A CA 1
ATOM 703 C C . PRO A 1 92 ? 1.113 0.527 21.719 1.00 91.50 92 PRO A C 1
ATOM 705 O O . PRO A 1 92 ? 2.254 0.873 21.427 1.00 91.50 92 PRO A O 1
ATOM 708 N N . ASP A 1 93 ? 0.718 -0.747 21.676 1.00 92.56 93 ASP A N 1
ATOM 709 C CA . ASP A 1 93 ? 1.639 -1.844 21.362 1.00 92.56 93 ASP A CA 1
ATOM 710 C C . ASP A 1 93 ? 1.840 -2.078 19.858 1.00 92.56 93 ASP A C 1
ATOM 712 O O . ASP A 1 93 ? 2.633 -2.941 19.472 1.00 92.56 93 ASP A O 1
ATOM 716 N N . LEU A 1 94 ? 1.133 -1.355 18.978 1.00 91.25 94 LEU A N 1
ATOM 717 C CA . LEU A 1 94 ? 1.312 -1.536 17.541 1.00 91.25 94 LEU A CA 1
ATOM 718 C C . LEU A 1 94 ? 2.626 -0.894 17.083 1.00 91.25 94 LEU A C 1
ATOM 720 O O . LEU A 1 94 ? 2.796 0.322 17.111 1.00 91.25 94 LEU A O 1
ATOM 724 N N . GLN A 1 95 ? 3.546 -1.710 16.570 1.00 91.50 95 GLN A N 1
ATOM 725 C CA . GLN A 1 95 ? 4.879 -1.246 16.165 1.00 91.50 95 GLN A CA 1
ATOM 726 C C . GLN A 1 95 ? 4.918 -0.549 14.794 1.00 91.50 95 GLN A C 1
ATOM 728 O O . GLN A 1 95 ? 5.971 -0.078 14.361 1.00 91.50 95 GLN A O 1
ATOM 733 N N . ILE A 1 96 ? 3.791 -0.495 14.080 1.00 91.12 96 ILE A N 1
ATOM 734 C CA . ILE A 1 96 ? 3.696 0.078 12.736 1.00 91.12 96 ILE A CA 1
ATOM 735 C C . ILE A 1 96 ? 2.689 1.223 12.686 1.00 91.12 96 ILE A C 1
ATOM 737 O O . ILE A 1 96 ? 1.575 1.133 13.192 1.00 91.12 96 ILE A O 1
ATOM 741 N N . GLY A 1 97 ? 3.071 2.303 12.006 1.00 92.19 97 GLY A N 1
ATOM 742 C CA . GLY A 1 97 ? 2.169 3.421 11.748 1.00 92.19 97 GLY A CA 1
ATOM 743 C C . GLY A 1 97 ? 1.105 3.097 10.695 1.00 92.19 97 GLY A C 1
ATOM 744 O O . GLY A 1 97 ? 1.275 2.214 9.849 1.00 92.19 97 GLY A O 1
ATOM 745 N N . GLU A 1 98 ? 0.039 3.895 10.686 1.00 91.56 98 GLU A N 1
ATOM 746 C CA . GLU A 1 98 ? -1.120 3.736 9.796 1.00 91.56 98 GLU A CA 1
ATOM 747 C C . GLU A 1 98 ? -0.748 3.668 8.312 1.00 91.56 98 GLU A C 1
ATOM 749 O O . GLU A 1 98 ? -1.207 2.789 7.581 1.00 91.56 98 GLU A O 1
ATOM 754 N N . ALA A 1 99 ? 0.138 4.557 7.858 1.00 91.25 99 ALA A N 1
ATOM 755 C CA . ALA A 1 99 ? 0.584 4.578 6.469 1.00 91.25 99 ALA A CA 1
ATOM 756 C C . ALA A 1 99 ? 1.281 3.269 6.056 1.00 91.25 99 ALA A C 1
ATOM 758 O O . ALA A 1 99 ? 1.143 2.829 4.912 1.00 91.25 99 ALA A O 1
ATOM 759 N N . THR A 1 100 ? 2.020 2.639 6.975 1.00 92.56 100 THR A N 1
ATOM 760 C CA . THR A 1 100 ? 2.683 1.351 6.740 1.00 92.56 100 THR A CA 1
ATOM 761 C C . THR A 1 100 ? 1.663 0.223 6.710 1.00 92.56 100 THR A C 1
ATOM 763 O O . THR A 1 100 ? 1.680 -0.559 5.763 1.00 92.56 100 THR A O 1
ATOM 766 N N . LEU A 1 101 ? 0.739 0.179 7.674 1.00 92.88 101 LEU A N 1
ATOM 767 C CA . LEU A 1 101 ? -0.315 -0.834 7.735 1.00 92.88 101 LEU A CA 1
ATOM 768 C C . LEU A 1 101 ? -1.197 -0.811 6.476 1.00 92.88 101 LEU A C 1
ATOM 770 O O . LEU A 1 101 ? -1.344 -1.832 5.805 1.00 92.88 101 LEU A O 1
ATOM 774 N N . ARG A 1 102 ? -1.693 0.369 6.079 1.00 92.19 102 ARG A N 1
ATOM 775 C CA . ARG A 1 102 ? -2.466 0.540 4.835 1.00 92.19 102 ARG A CA 1
ATOM 776 C C . ARG A 1 102 ? -1.677 0.089 3.608 1.00 92.19 102 ARG A C 1
ATOM 778 O O . ARG A 1 102 ? -2.229 -0.536 2.707 1.00 92.19 102 ARG A O 1
ATOM 785 N N . ARG A 1 103 ? -0.382 0.411 3.551 1.00 93.12 103 ARG A N 1
ATOM 786 C CA . ARG A 1 103 ? 0.482 0.009 2.435 1.00 93.12 103 ARG A CA 1
ATOM 787 C C . ARG A 1 103 ? 0.657 -1.506 2.379 1.00 93.12 103 ARG A C 1
ATOM 789 O O . ARG A 1 103 ? 0.550 -2.057 1.291 1.00 93.12 103 ARG A O 1
ATOM 796 N N . LEU A 1 104 ? 0.912 -2.164 3.510 1.00 94.12 104 LEU A N 1
ATOM 797 C CA . LEU A 1 104 ? 1.037 -3.623 3.586 1.00 94.12 104 LEU A CA 1
ATOM 798 C C . LEU A 1 104 ? -0.253 -4.307 3.131 1.00 94.12 104 LEU A C 1
ATOM 800 O O . LEU A 1 104 ? -0.192 -5.171 2.263 1.00 94.12 104 LEU A O 1
ATOM 804 N N . ALA A 1 105 ? -1.404 -3.852 3.632 1.00 94.00 105 ALA A N 1
ATOM 805 C CA . ALA A 1 105 ? -2.701 -4.393 3.246 1.00 94.00 105 ALA A CA 1
ATOM 806 C C . ALA A 1 105 ? -2.945 -4.290 1.729 1.00 94.00 105 ALA A C 1
ATOM 808 O O . ALA A 1 105 ? -3.288 -5.278 1.085 1.00 94.00 105 ALA A O 1
ATOM 809 N N . ARG A 1 106 ? -2.682 -3.121 1.126 1.00 94.25 106 ARG A N 1
ATOM 810 C CA . ARG A 1 106 ? -2.831 -2.940 -0.329 1.00 94.25 106 ARG A CA 1
ATOM 811 C C . ARG A 1 106 ? -1.835 -3.777 -1.136 1.00 94.25 106 ARG A C 1
ATOM 813 O O . ARG A 1 106 ? -2.208 -4.313 -2.175 1.00 94.25 106 ARG A O 1
ATOM 820 N N . VAL A 1 107 ? -0.585 -3.909 -0.678 1.00 95.50 107 VAL A N 1
ATOM 821 C CA . VAL A 1 107 ? 0.407 -4.776 -1.340 1.00 95.50 107 VAL A CA 1
ATOM 822 C C . VAL A 1 107 ? -0.052 -6.232 -1.319 1.00 95.50 107 VAL A C 1
ATOM 824 O O . VAL A 1 107 ? 0.019 -6.880 -2.356 1.00 95.50 107 VAL A O 1
ATOM 827 N N . GLY A 1 108 ? -0.535 -6.742 -0.184 1.00 95.19 108 GLY A N 1
ATOM 828 C CA . GLY A 1 108 ? -0.989 -8.129 -0.083 1.00 95.19 108 GLY A CA 1
ATOM 829 C C . GLY A 1 108 ? -2.174 -8.443 -1.003 1.00 95.19 108 GLY A C 1
ATOM 830 O O . GLY A 1 108 ? -2.146 -9.452 -1.704 1.00 95.19 108 GLY A O 1
ATOM 831 N N . ILE A 1 109 ? -3.139 -7.524 -1.125 1.00 94.19 109 ILE A N 1
ATOM 832 C CA . ILE A 1 109 ? -4.217 -7.641 -2.123 1.00 94.19 109 ILE A CA 1
ATOM 833 C C . ILE A 1 109 ? -3.655 -7.650 -3.544 1.00 94.19 109 ILE A C 1
ATOM 835 O O . ILE A 1 109 ? -4.023 -8.502 -4.347 1.00 94.19 109 ILE A O 1
ATOM 839 N N . GLN A 1 110 ? -2.746 -6.725 -3.862 1.00 95.56 110 GLN A N 1
ATOM 840 C CA . GLN A 1 110 ? -2.162 -6.648 -5.199 1.00 95.56 110 GLN A CA 1
ATOM 841 C C . GLN A 1 110 ? -1.406 -7.928 -5.574 1.00 95.56 110 GLN A C 1
ATOM 843 O O . GLN A 1 110 ? -1.455 -8.336 -6.729 1.00 95.56 110 GLN A O 1
ATOM 848 N N . VAL A 1 111 ? -0.717 -8.566 -4.622 1.00 95.69 111 VAL A N 1
ATOM 849 C CA . VAL A 1 111 ? -0.044 -9.855 -4.850 1.00 95.69 111 VAL A CA 1
ATOM 850 C C . VAL A 1 111 ? -1.046 -10.915 -5.316 1.00 95.69 111 VAL A C 1
ATOM 852 O O . VAL A 1 111 ? -0.730 -11.645 -6.242 1.00 95.69 111 VAL A O 1
ATOM 855 N N . ARG A 1 112 ? -2.261 -10.948 -4.750 1.00 93.81 112 ARG A N 1
ATOM 856 C CA . ARG A 1 112 ? -3.331 -11.894 -5.129 1.00 93.81 112 ARG A CA 1
ATOM 857 C C . ARG A 1 112 ? -4.018 -11.566 -6.460 1.00 93.81 112 ARG A C 1
ATOM 859 O O . ARG A 1 112 ? -4.656 -12.431 -7.044 1.00 93.81 112 ARG A O 1
ATOM 866 N N . GLN A 1 113 ? -3.954 -10.310 -6.897 1.00 94.25 113 GLN A N 1
ATOM 867 C CA . GLN A 1 113 ? -4.542 -9.860 -8.165 1.00 94.25 113 GLN A CA 1
ATOM 868 C C . GLN A 1 113 ? -3.625 -10.110 -9.364 1.00 94.25 113 GLN A C 1
ATOM 870 O O . GLN A 1 113 ? -4.093 -10.106 -10.499 1.00 94.25 113 GLN A O 1
ATOM 875 N N . LEU A 1 114 ? -2.325 -10.269 -9.122 1.00 96.44 114 LEU A N 1
ATOM 876 C CA . LEU A 1 114 ? -1.348 -10.565 -10.158 1.00 96.44 114 LEU A CA 1
ATOM 877 C C . LEU A 1 114 ? -1.187 -12.087 -10.307 1.00 96.44 114 LEU A C 1
ATOM 879 O O . LEU A 1 114 ? -1.316 -12.806 -9.319 1.00 96.44 114 LEU A O 1
ATOM 883 N N . PRO A 1 115 ? -0.851 -12.583 -11.509 1.00 97.06 115 PRO A N 1
ATOM 884 C CA . PRO A 1 115 ? -0.467 -13.979 -11.700 1.00 97.06 115 PRO A CA 1
ATOM 885 C C . PRO A 1 115 ? 0.719 -14.360 -10.803 1.00 97.06 115 PRO A C 1
ATOM 887 O O . PRO A 1 115 ? 1.677 -13.584 -10.692 1.00 97.06 115 PRO A O 1
ATOM 890 N N . ASP A 1 116 ? 0.689 -15.553 -10.204 1.00 94.75 116 ASP A N 1
ATOM 891 C CA . ASP A 1 116 ? 1.703 -16.014 -9.244 1.00 94.75 116 ASP A CA 1
ATOM 892 C C . ASP A 1 116 ? 3.125 -15.977 -9.831 1.00 94.75 116 ASP A C 1
ATOM 894 O O . ASP A 1 116 ? 4.075 -15.564 -9.156 1.00 94.75 116 ASP A O 1
ATOM 898 N N . GLU A 1 117 ? 3.279 -16.330 -11.114 1.00 93.56 117 GLU A N 1
ATOM 899 C CA . GLU A 1 117 ? 4.567 -16.324 -11.814 1.00 93.56 117 GLU A CA 1
ATOM 900 C C . GLU A 1 117 ? 5.159 -14.916 -11.997 1.00 93.56 117 GLU A C 1
ATOM 902 O O . GLU A 1 117 ? 6.374 -14.760 -12.151 1.00 93.56 117 GLU A O 1
ATOM 907 N N . VAL A 1 118 ? 4.309 -13.887 -11.962 1.00 96.44 118 VAL A N 1
ATOM 908 C CA . VAL A 1 118 ? 4.702 -12.476 -12.031 1.00 96.44 118 VAL A CA 1
ATOM 909 C C . VAL A 1 118 ? 4.929 -11.940 -10.622 1.00 96.44 118 VAL A C 1
ATOM 911 O O . VAL A 1 118 ? 5.990 -11.385 -10.334 1.00 96.44 118 VAL A O 1
ATOM 914 N N . ALA A 1 119 ? 3.962 -12.136 -9.723 1.00 95.50 119 ALA A N 1
ATOM 915 C CA . ALA A 1 119 ? 3.985 -11.597 -8.368 1.00 95.50 119 ALA A CA 1
ATOM 916 C C . ALA A 1 119 ? 5.196 -12.093 -7.563 1.00 95.50 119 ALA A C 1
ATOM 918 O O . ALA A 1 119 ? 5.880 -11.293 -6.928 1.00 95.50 119 ALA A O 1
ATOM 919 N N . GLY A 1 120 ? 5.523 -13.388 -7.644 1.00 91.25 120 GLY A N 1
ATOM 920 C CA . GLY A 1 120 ? 6.651 -13.975 -6.913 1.00 91.25 120 GLY A CA 1
ATOM 921 C C . GLY A 1 120 ? 8.031 -13.474 -7.358 1.00 91.25 120 GLY A C 1
ATOM 922 O O . GLY A 1 120 ? 9.001 -13.606 -6.612 1.00 91.25 120 GLY A O 1
ATOM 923 N N . ARG A 1 121 ? 8.133 -12.881 -8.556 1.00 92.75 121 ARG A N 1
ATOM 924 C CA . ARG A 1 121 ? 9.388 -12.349 -9.116 1.00 92.75 121 ARG A CA 1
ATOM 925 C C . ARG A 1 121 ? 9.596 -10.865 -8.821 1.00 92.75 121 ARG A C 1
ATOM 927 O O . ARG A 1 121 ? 10.699 -10.353 -9.002 1.00 92.75 121 ARG A O 1
ATOM 934 N N . LEU A 1 122 ? 8.564 -10.166 -8.356 1.00 94.44 122 LEU A N 1
ATOM 935 C CA . LEU A 1 122 ? 8.624 -8.741 -8.068 1.00 94.44 122 LEU A CA 1
ATOM 936 C C . LEU A 1 122 ? 9.043 -8.485 -6.618 1.00 94.44 122 LEU A C 1
ATOM 938 O O . LEU A 1 122 ? 8.503 -9.036 -5.666 1.00 94.44 122 LEU A O 1
ATOM 942 N N . SER A 1 123 ? 9.999 -7.577 -6.423 1.00 93.19 123 SER A N 1
ATOM 943 C CA . SER A 1 123 ? 10.347 -7.111 -5.074 1.00 93.19 123 SER A CA 1
ATOM 944 C C . SER A 1 123 ? 9.237 -6.242 -4.461 1.00 93.19 123 SER A C 1
ATOM 946 O O . SER A 1 123 ? 8.429 -5.630 -5.162 1.00 93.19 123 SER A O 1
ATOM 948 N N . GLN A 1 124 ? 9.241 -6.073 -3.134 1.00 93.00 124 GLN A N 1
ATOM 949 C CA . GLN A 1 124 ? 8.263 -5.222 -2.438 1.00 93.00 124 GLN A CA 1
ATOM 950 C C . GLN A 1 124 ? 8.236 -3.775 -2.974 1.00 93.00 124 GLN A C 1
ATOM 952 O O . GLN A 1 124 ? 7.191 -3.124 -2.964 1.00 93.00 124 GLN A O 1
ATOM 957 N N . ARG A 1 125 ? 9.373 -3.251 -3.458 1.00 93.38 125 ARG A N 1
ATOM 958 C CA . ARG A 1 125 ? 9.437 -1.908 -4.058 1.00 93.38 125 ARG A CA 1
ATOM 959 C C . ARG A 1 125 ? 8.693 -1.835 -5.394 1.00 93.38 125 ARG A C 1
ATOM 961 O O . ARG A 1 125 ? 8.017 -0.838 -5.622 1.00 93.38 125 ARG A O 1
ATOM 968 N N . HIS A 1 126 ? 8.740 -2.886 -6.214 1.00 97.06 126 HIS A N 1
ATOM 969 C CA . HIS A 1 126 ? 7.936 -2.967 -7.438 1.00 97.06 126 HIS A CA 1
ATOM 970 C C . HIS A 1 126 ? 6.447 -2.970 -7.119 1.00 97.06 126 HIS A C 1
ATOM 972 O O . HIS A 1 126 ? 5.702 -2.162 -7.669 1.00 97.06 126 HIS A O 1
ATOM 978 N N . HIS A 1 127 ? 6.022 -3.805 -6.164 1.00 96.88 127 HIS A N 1
ATOM 979 C CA . HIS A 1 127 ? 4.622 -3.828 -5.748 1.00 96.88 127 HIS A CA 1
ATOM 980 C C . HIS A 1 127 ? 4.148 -2.446 -5.294 1.00 96.88 127 HIS A C 1
ATOM 982 O O . HIS A 1 127 ? 3.070 -2.010 -5.679 1.00 96.88 127 HIS A O 1
ATOM 988 N N . ARG A 1 128 ? 4.982 -1.722 -4.538 1.00 95.25 128 ARG A N 1
ATOM 989 C CA . ARG A 1 128 ? 4.683 -0.351 -4.109 1.00 95.25 128 ARG A CA 1
ATOM 990 C C . ARG A 1 128 ? 4.549 0.640 -5.262 1.00 95.25 128 ARG A C 1
ATOM 992 O O . ARG A 1 128 ? 3.713 1.528 -5.148 1.00 95.25 128 ARG A O 1
ATOM 999 N N . ALA A 1 129 ? 5.362 0.528 -6.310 1.00 96.69 129 ALA A N 1
ATOM 1000 C CA . ALA A 1 129 ? 5.239 1.384 -7.488 1.00 96.69 129 ALA A CA 1
ATOM 1001 C C . ALA A 1 129 ? 3.917 1.107 -8.224 1.00 96.69 129 ALA A C 1
ATOM 1003 O O . ALA A 1 129 ? 3.177 2.031 -8.531 1.00 96.69 129 ALA A O 1
ATOM 1004 N N . LEU A 1 130 ? 3.567 -0.169 -8.398 1.00 97.44 130 LEU A N 1
ATOM 1005 C CA . LEU A 1 130 ? 2.334 -0.599 -9.068 1.00 97.44 130 LEU A CA 1
ATOM 1006 C C . LEU A 1 130 ? 1.043 -0.190 -8.336 1.00 97.44 130 LEU A C 1
ATOM 1008 O O . LEU A 1 130 ? -0.005 -0.101 -8.971 1.00 97.44 130 LEU A O 1
ATOM 1012 N N . LEU A 1 131 ? 1.102 0.116 -7.034 1.00 95.81 131 LEU A N 1
ATOM 1013 C CA . LEU A 1 131 ? -0.060 0.583 -6.265 1.00 95.81 131 LEU A CA 1
ATOM 1014 C C . LEU A 1 131 ? -0.638 1.923 -6.745 1.00 95.81 131 LEU A C 1
ATOM 1016 O O . LEU A 1 131 ? -1.733 2.285 -6.309 1.00 95.81 131 LEU A O 1
ATOM 1020 N N . THR A 1 132 ? 0.093 2.685 -7.563 1.00 95.06 132 THR A N 1
ATOM 1021 C CA . THR A 1 132 ? -0.406 3.945 -8.138 1.00 95.06 132 THR A CA 1
ATOM 1022 C C . THR A 1 132 ? -1.169 3.739 -9.443 1.00 95.06 132 THR A C 1
ATOM 1024 O O . THR A 1 132 ? -1.807 4.674 -9.913 1.00 95.06 132 THR A O 1
ATOM 1027 N N . VAL A 1 133 ? -1.116 2.539 -10.027 1.00 95.44 133 VAL A N 1
ATOM 1028 C CA . VAL A 1 133 ? -1.828 2.203 -11.261 1.00 95.44 133 VAL A CA 1
ATOM 1029 C C . VAL A 1 133 ? -3.238 1.738 -10.897 1.00 95.44 133 VAL A C 1
ATOM 1031 O O . VAL A 1 133 ? -3.406 0.703 -10.251 1.00 95.44 133 VAL A O 1
ATOM 1034 N N . ASP A 1 134 ? -4.250 2.513 -11.286 1.00 91.94 134 ASP A N 1
ATOM 1035 C CA . ASP A 1 134 ? -5.648 2.218 -10.947 1.00 91.94 134 ASP A CA 1
ATOM 1036 C C . ASP A 1 134 ? -6.233 1.103 -11.832 1.00 91.94 134 ASP A C 1
ATOM 1038 O O . ASP A 1 134 ? -6.931 0.228 -11.326 1.00 91.94 134 ASP A O 1
ATOM 1042 N N . ASP A 1 135 ? -5.918 1.092 -13.135 1.00 93.19 135 ASP A N 1
ATOM 1043 C CA . ASP A 1 135 ? -6.409 0.072 -14.072 1.00 93.19 135 ASP A CA 1
ATOM 1044 C C . ASP A 1 135 ? -5.724 -1.291 -13.826 1.00 93.19 135 ASP A C 1
ATOM 1046 O O . ASP A 1 135 ? -4.505 -1.407 -14.011 1.00 93.19 135 ASP A O 1
ATOM 1050 N N . PRO A 1 136 ? -6.478 -2.345 -13.443 1.00 94.12 136 PRO A N 1
ATOM 1051 C CA . PRO A 1 136 ? -5.923 -3.672 -13.201 1.00 94.12 136 PRO A CA 1
ATOM 1052 C C . PRO A 1 136 ? -5.228 -4.279 -14.421 1.00 94.12 136 PRO A C 1
ATOM 1054 O O . PRO A 1 136 ? -4.184 -4.910 -14.260 1.00 94.12 136 PRO A O 1
ATOM 1057 N N . ARG A 1 137 ? -5.759 -4.067 -15.636 1.00 96.06 137 ARG A N 1
ATOM 1058 C CA . ARG A 1 137 ? -5.168 -4.632 -16.861 1.00 96.06 137 ARG A CA 1
ATOM 1059 C C . ARG A 1 137 ? -3.818 -3.995 -17.138 1.00 96.06 137 ARG A C 1
ATOM 1061 O O . ARG A 1 137 ? -2.815 -4.693 -17.263 1.00 96.06 137 ARG A O 1
ATOM 1068 N N . ARG A 1 138 ? -3.773 -2.661 -17.121 1.00 96.62 138 ARG A N 1
ATOM 1069 C CA . ARG A 1 138 ? -2.526 -1.910 -17.280 1.00 96.62 138 ARG A CA 1
ATOM 1070 C C . ARG A 1 138 ? -1.492 -2.257 -16.209 1.00 96.62 138 ARG A C 1
ATOM 1072 O O . ARG A 1 138 ? -0.303 -2.365 -16.502 1.00 96.62 138 ARG A O 1
ATOM 1079 N N . LYS A 1 139 ? -1.930 -2.451 -14.964 1.00 97.44 139 LYS A N 1
ATOM 1080 C CA . LYS A 1 139 ? -1.062 -2.874 -13.857 1.00 97.44 139 LYS A CA 1
ATOM 1081 C C . LYS A 1 139 ? -0.432 -4.239 -14.119 1.00 97.44 139 LYS A C 1
ATOM 1083 O O . LYS A 1 139 ? 0.767 -4.391 -13.896 1.00 97.44 139 LYS A O 1
ATOM 1088 N N . GLU A 1 140 ? -1.214 -5.206 -14.595 1.00 97.94 140 GLU A N 1
ATOM 1089 C CA . GLU A 1 140 ? -0.710 -6.531 -14.959 1.00 97.94 140 GLU A CA 1
ATOM 1090 C C . GLU A 1 140 ? 0.290 -6.455 -16.121 1.00 97.94 140 GLU A C 1
ATOM 1092 O O . GLU A 1 140 ? 1.366 -7.045 -16.033 1.00 97.94 140 GLU A O 1
ATOM 1097 N N . GLU A 1 141 ? -0.008 -5.683 -17.171 1.00 97.94 141 GLU A N 1
ATOM 1098 C CA . GLU A 1 141 ? 0.910 -5.459 -18.298 1.00 97.94 141 GLU A CA 1
ATOM 1099 C C . GLU A 1 141 ? 2.260 -4.904 -17.832 1.00 97.94 141 GLU A C 1
ATOM 1101 O O . GLU A 1 141 ? 3.311 -5.440 -18.184 1.00 97.94 141 GLU A O 1
ATOM 1106 N N . LEU A 1 142 ? 2.239 -3.855 -17.004 1.00 98.12 142 LEU A N 1
ATOM 1107 C CA . LEU A 1 142 ? 3.447 -3.234 -16.459 1.00 98.12 142 LEU A CA 1
ATOM 1108 C C . LEU A 1 142 ? 4.219 -4.189 -15.543 1.00 98.12 142 LEU A C 1
ATOM 1110 O O . LEU A 1 142 ? 5.449 -4.207 -15.571 1.00 98.12 142 LEU A O 1
ATOM 1114 N N . ALA A 1 143 ? 3.514 -5.000 -14.752 1.00 98.00 143 ALA A N 1
ATOM 1115 C CA . ALA A 1 143 ? 4.119 -6.023 -13.908 1.00 98.00 143 ALA A CA 1
ATOM 1116 C C . ALA A 1 143 ? 4.811 -7.111 -14.747 1.00 98.00 143 ALA A C 1
ATOM 1118 O O . ALA A 1 143 ? 5.965 -7.447 -14.481 1.00 98.00 143 ALA A O 1
ATOM 1119 N N . ARG A 1 144 ? 4.145 -7.620 -15.793 1.00 98.38 144 ARG A N 1
ATOM 1120 C CA . ARG A 1 144 ? 4.724 -8.596 -16.730 1.00 98.38 144 ARG A CA 1
ATOM 1121 C C . ARG A 1 144 ? 5.933 -8.014 -17.459 1.00 98.38 144 ARG A C 1
ATOM 1123 O O . ARG A 1 144 ? 6.971 -8.669 -17.500 1.00 98.38 144 ARG A O 1
ATOM 1130 N N . ALA A 1 145 ? 5.833 -6.788 -17.972 1.00 98.19 145 ALA A N 1
ATOM 1131 C CA . ALA A 1 145 ? 6.940 -6.105 -18.639 1.00 98.19 145 ALA A CA 1
ATOM 1132 C C . ALA A 1 145 ? 8.148 -5.941 -17.707 1.00 98.19 145 ALA A C 1
ATOM 1134 O O . ALA A 1 145 ? 9.264 -6.286 -18.087 1.00 98.19 145 ALA A O 1
ATOM 1135 N N . ALA A 1 146 ? 7.923 -5.522 -16.456 1.00 97.75 146 ALA A N 1
ATOM 1136 C CA . ALA A 1 146 ? 8.988 -5.398 -15.465 1.00 97.75 146 ALA A CA 1
ATOM 1137 C C . ALA A 1 146 ? 9.714 -6.727 -15.201 1.00 97.75 146 ALA A C 1
ATOM 1139 O O . ALA A 1 146 ? 10.927 -6.731 -15.024 1.00 97.75 146 ALA A O 1
ATOM 1140 N N . VAL A 1 147 ? 8.990 -7.850 -15.204 1.00 96.44 147 VAL A N 1
ATOM 1141 C CA . VAL A 1 147 ? 9.563 -9.191 -15.009 1.00 96.44 147 VAL A CA 1
ATOM 1142 C C . VAL A 1 147 ? 10.311 -9.699 -16.247 1.00 96.44 147 VAL A C 1
ATOM 1144 O O . VAL A 1 147 ? 11.356 -10.336 -16.110 1.00 96.44 147 VAL A O 1
ATOM 1147 N N . VAL A 1 148 ? 9.775 -9.462 -17.447 1.00 97.56 148 VAL A N 1
ATOM 1148 C CA . VAL A 1 148 ? 10.373 -9.911 -18.718 1.00 97.56 148 VAL A CA 1
ATOM 1149 C C . VAL A 1 148 ? 11.635 -9.119 -19.045 1.00 97.56 148 VAL A C 1
ATOM 1151 O O . VAL A 1 148 ? 12.635 -9.699 -19.455 1.00 97.56 148 VAL A O 1
ATOM 1154 N N . GLU A 1 149 ? 11.597 -7.805 -18.843 1.00 97.31 149 GLU A N 1
ATOM 1155 C CA . GLU A 1 149 ? 12.696 -6.892 -19.163 1.00 97.31 149 GLU A CA 1
ATOM 1156 C C . GLU A 1 149 ? 13.628 -6.605 -17.973 1.00 97.31 149 GLU A C 1
ATOM 1158 O O . GLU A 1 149 ? 14.490 -5.730 -18.075 1.00 97.31 149 GLU A O 1
ATOM 1163 N N . ASP A 1 150 ? 13.431 -7.292 -16.844 1.00 93.38 150 ASP A N 1
ATOM 1164 C CA . ASP A 1 150 ? 14.204 -7.136 -15.603 1.00 93.38 150 ASP A CA 1
ATOM 1165 C C . ASP A 1 150 ? 14.343 -5.666 -15.159 1.00 93.38 150 ASP A C 1
ATOM 1167 O O . ASP A 1 150 ? 15.429 -5.126 -14.933 1.00 93.38 150 ASP A O 1
ATOM 1171 N N . TRP A 1 151 ? 13.216 -4.952 -15.101 1.00 98.00 151 TRP A N 1
ATOM 1172 C CA . TRP A 1 151 ? 13.220 -3.554 -14.682 1.00 98.00 151 TRP A CA 1
ATOM 1173 C C . TRP A 1 151 ? 13.619 -3.426 -13.216 1.00 98.00 151 TRP A C 1
ATOM 1175 O O . TRP A 1 151 ? 13.189 -4.195 -12.363 1.00 98.00 151 TRP A O 1
ATOM 1185 N N . S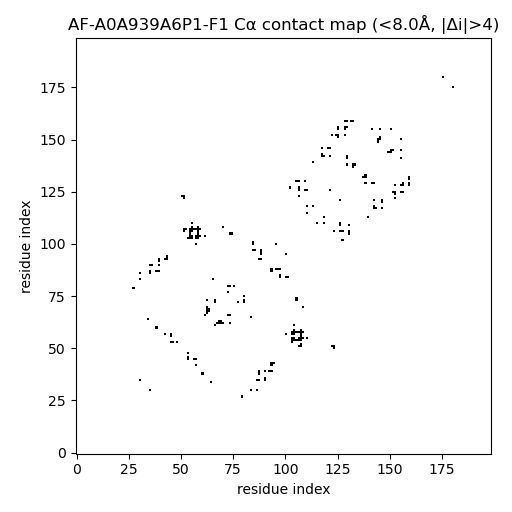ER A 1 152 ? 14.384 -2.379 -12.900 1.00 95.19 152 SER A N 1
ATOM 1186 C CA . SER A 1 152 ? 14.544 -1.950 -11.514 1.00 95.19 152 SER A CA 1
ATOM 1187 C C . SER A 1 152 ? 13.251 -1.291 -11.004 1.00 95.19 152 SER A C 1
ATOM 1189 O O . SER A 1 152 ? 12.480 -0.740 -11.803 1.00 95.19 152 SER A O 1
ATOM 1191 N N . PRO A 1 153 ? 13.026 -1.238 -9.674 1.00 95.56 153 PRO A N 1
ATOM 1192 C CA . PRO A 1 153 ? 11.860 -0.553 -9.118 1.00 95.56 153 PRO A CA 1
ATOM 1193 C C . PRO A 1 153 ? 11.766 0.915 -9.549 1.00 95.56 153 PRO A C 1
ATOM 1195 O O . PRO A 1 153 ? 10.669 1.425 -9.771 1.00 95.56 153 PRO A O 1
ATOM 1198 N N . ASP A 1 154 ? 12.915 1.577 -9.699 1.00 97.12 154 ASP A N 1
ATOM 1199 C CA . ASP A 1 154 ? 12.997 2.981 -10.099 1.00 97.12 154 ASP A CA 1
ATOM 1200 C C . ASP A 1 154 ? 12.646 3.165 -11.581 1.00 97.12 154 ASP A C 1
ATOM 1202 O O . ASP A 1 154 ? 11.933 4.106 -11.931 1.00 97.12 154 ASP A O 1
ATOM 1206 N N . LYS A 1 155 ? 13.068 2.233 -12.452 1.00 97.81 155 LYS A N 1
ATOM 1207 C CA . LYS A 1 155 ? 12.669 2.229 -13.867 1.00 97.81 155 LYS A CA 1
ATOM 1208 C C . LYS A 1 155 ? 11.158 2.052 -14.000 1.00 97.81 155 LYS A C 1
ATOM 1210 O O . LYS A 1 155 ? 10.524 2.836 -14.702 1.00 97.81 155 LYS A O 1
ATOM 1215 N N . LEU A 1 156 ? 10.573 1.085 -13.287 1.00 98.12 156 LEU A N 1
ATOM 1216 C CA . LEU A 1 156 ? 9.123 0.867 -13.286 1.00 98.12 156 LEU A CA 1
ATOM 1217 C C . LEU A 1 156 ? 8.364 2.113 -12.803 1.00 98.12 156 LEU A C 1
ATOM 1219 O O . LEU A 1 156 ? 7.409 2.539 -13.449 1.00 98.12 156 LEU A O 1
ATOM 1223 N N . ALA A 1 157 ? 8.811 2.736 -11.708 1.00 97.50 157 ALA A N 1
ATOM 1224 C CA . ALA A 1 157 ? 8.220 3.977 -11.214 1.00 97.50 157 ALA A CA 1
ATOM 1225 C C . ALA A 1 157 ? 8.310 5.118 -12.246 1.00 97.50 157 ALA A C 1
ATOM 1227 O O . ALA A 1 157 ? 7.351 5.872 -12.409 1.00 97.50 157 ALA A O 1
ATOM 1228 N N . GLY A 1 158 ? 9.426 5.220 -12.975 1.00 97.56 158 GLY A N 1
ATOM 1229 C CA . GLY A 1 158 ? 9.597 6.175 -14.071 1.00 97.56 158 GLY A CA 1
ATOM 1230 C C . GLY A 1 158 ? 8.613 5.948 -15.222 1.00 97.56 158 GLY A C 1
ATOM 1231 O O . GLY A 1 158 ? 7.973 6.897 -15.671 1.00 97.56 158 GLY A O 1
ATOM 1232 N N . VAL A 1 159 ? 8.431 4.696 -15.654 1.00 97.69 159 VAL A N 1
ATOM 1233 C CA . VAL A 1 159 ? 7.460 4.333 -16.704 1.00 97.69 159 VAL A CA 1
ATOM 1234 C C . VAL A 1 159 ? 6.034 4.684 -16.274 1.00 97.69 159 VAL A C 1
ATOM 1236 O O . VAL A 1 159 ? 5.315 5.341 -17.022 1.00 97.69 159 VAL A O 1
ATOM 1239 N N . ILE A 1 160 ? 5.648 4.332 -15.045 1.00 97.19 160 ILE A N 1
ATOM 1240 C CA . ILE A 1 160 ? 4.333 4.668 -14.477 1.00 97.19 160 ILE A CA 1
ATOM 1241 C C . ILE A 1 160 ? 4.129 6.189 -14.403 1.00 97.19 160 ILE A C 1
ATOM 1243 O O . ILE A 1 160 ? 3.048 6.698 -14.698 1.00 97.19 160 ILE A O 1
ATOM 1247 N N . ALA A 1 161 ? 5.166 6.946 -14.037 1.00 95.44 161 ALA A N 1
ATOM 1248 C CA . ALA A 1 161 ? 5.085 8.402 -13.978 1.00 95.44 161 ALA A CA 1
ATOM 1249 C C . ALA A 1 161 ? 4.847 9.034 -15.358 1.00 95.44 161 ALA A C 1
ATOM 1251 O O . ALA A 1 161 ? 4.129 10.033 -15.445 1.00 95.44 161 ALA A O 1
ATOM 1252 N N . VAL A 1 162 ? 5.433 8.480 -16.424 1.00 94.62 162 VAL A N 1
ATOM 1253 C CA . VAL A 1 162 ? 5.169 8.910 -17.808 1.00 94.62 162 VAL A CA 1
ATOM 1254 C C . VAL A 1 162 ? 3.743 8.537 -18.221 1.00 94.62 162 VAL A C 1
ATOM 1256 O O . VAL A 1 162 ? 3.016 9.392 -18.722 1.00 94.62 162 VAL A O 1
ATOM 1259 N N . ASP A 1 163 ? 3.312 7.310 -17.928 1.00 91.62 163 ASP A N 1
ATOM 1260 C CA . ASP A 1 163 ? 1.957 6.811 -18.201 1.00 91.62 163 ASP A CA 1
ATOM 1261 C C . ASP A 1 163 ? 0.890 7.748 -17.595 1.00 91.62 163 ASP A C 1
ATOM 1263 O O . ASP A 1 163 ? 0.034 8.281 -18.306 1.00 91.62 163 ASP A O 1
ATOM 1267 N N . HIS A 1 164 ? 1.035 8.114 -16.315 1.00 89.94 164 HIS A N 1
ATOM 1268 C CA . HIS A 1 164 ? 0.147 9.070 -15.644 1.00 89.94 164 HIS A CA 1
ATOM 1269 C C 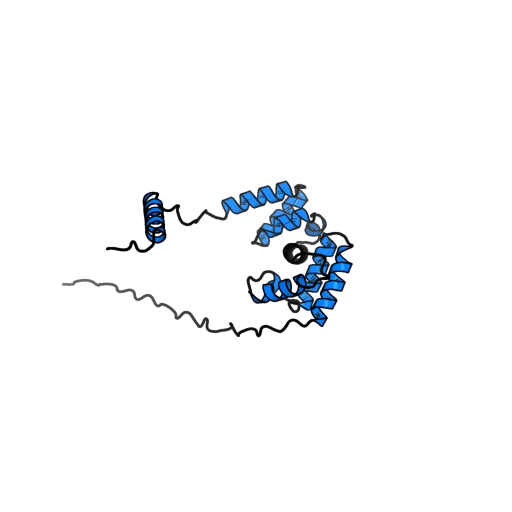. HIS A 1 164 ? 0.146 10.477 -16.258 1.00 89.94 164 HIS A C 1
ATOM 1271 O O . HIS A 1 164 ? -0.896 11.139 -16.265 1.00 89.94 164 HIS A O 1
ATOM 1277 N N . GLN A 1 165 ? 1.292 10.959 -16.747 1.00 87.12 165 GLN A N 1
ATOM 1278 C CA . GLN A 1 165 ? 1.376 12.267 -17.405 1.00 87.12 165 GLN A CA 1
ATOM 1279 C C . GLN A 1 165 ? 0.625 12.279 -18.736 1.00 87.12 165 GLN A C 1
ATOM 1281 O O . GLN A 1 165 ? 0.024 13.295 -19.079 1.00 87.12 165 GLN A O 1
ATOM 1286 N N . THR A 1 166 ? 0.634 11.159 -19.459 1.00 85.81 166 THR A N 1
ATOM 1287 C CA . THR A 1 166 ? -0.094 11.027 -20.727 1.00 85.81 166 THR A CA 1
ATOM 1288 C C . THR A 1 166 ? -1.595 10.815 -20.530 1.00 85.81 166 THR A C 1
ATOM 1290 O O . THR A 1 166 ? -2.390 11.370 -21.285 1.00 85.81 166 THR A O 1
ATOM 1293 N N . ALA A 1 167 ? -2.001 10.079 -19.490 1.00 81.25 167 ALA A N 1
ATOM 1294 C CA . ALA A 1 167 ? -3.400 9.730 -19.246 1.00 81.25 167 ALA A CA 1
ATOM 1295 C C . ALA A 1 167 ? -4.251 10.897 -18.720 1.00 81.25 167 ALA A C 1
ATOM 1297 O O . ALA A 1 167 ? -5.463 10.935 -18.935 1.00 81.25 167 ALA A O 1
ATOM 1298 N N . LYS A 1 168 ? -3.646 11.854 -18.007 1.00 73.75 168 LYS A N 1
ATOM 1299 C CA . LYS A 1 168 ? -4.380 12.965 -17.397 1.00 73.75 168 LYS A CA 1
ATOM 1300 C C . LYS A 1 168 ? -4.019 14.272 -18.104 1.00 73.75 168 LYS A C 1
ATOM 1302 O O . LYS A 1 168 ? -2.987 14.858 -17.762 1.00 73.75 168 LYS A O 1
ATOM 1307 N N . PRO A 1 169 ? -4.854 14.804 -19.026 1.00 67.00 169 PRO A N 1
ATOM 1308 C CA . PRO A 1 169 ? -4.715 16.206 -19.391 1.00 67.00 169 PRO A CA 1
ATOM 1309 C C . 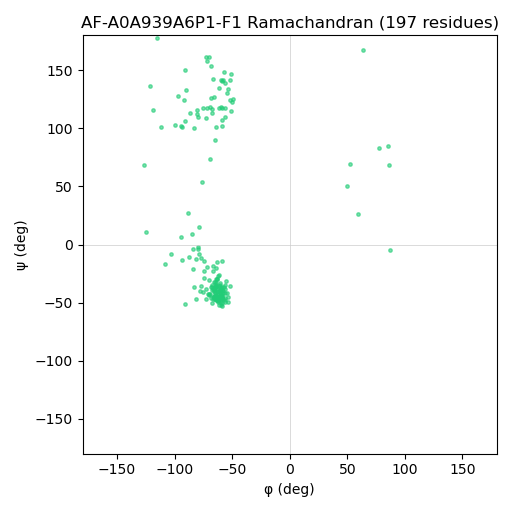PRO A 1 169 ? -4.788 16.993 -18.085 1.00 67.00 169 PRO A C 1
ATOM 1311 O O . PRO A 1 169 ? -5.644 16.721 -17.241 1.00 67.00 169 PRO A O 1
ATOM 1314 N N . ARG A 1 170 ? -3.841 17.907 -17.856 1.00 63.06 170 ARG A N 1
ATOM 1315 C CA . ARG A 1 170 ? -3.796 18.721 -16.636 1.00 63.06 170 ARG A CA 1
ATOM 1316 C C . ARG A 1 170 ? -4.975 19.696 -16.652 1.00 63.06 170 ARG A C 1
ATOM 1318 O O . ARG A 1 170 ? -4.792 20.892 -16.837 1.00 63.06 170 ARG A O 1
ATOM 1325 N N . THR A 1 171 ? -6.184 19.199 -16.425 1.00 62.09 171 THR A N 1
ATOM 1326 C CA . THR A 1 171 ? -7.399 19.964 -16.149 1.00 62.09 171 THR A CA 1
ATOM 1327 C C . THR A 1 171 ? -7.344 20.460 -14.708 1.00 62.09 171 THR A C 1
ATOM 1329 O O . THR A 1 171 ? -8.218 20.223 -13.880 1.00 62.09 171 THR A O 1
ATOM 1332 N N . GLY A 1 172 ? -6.249 21.141 -14.371 1.00 76.00 172 GLY A N 1
ATOM 1333 C CA . GLY A 1 172 ? -6.258 22.040 -13.233 1.00 76.00 172 GLY A CA 1
ATOM 1334 C 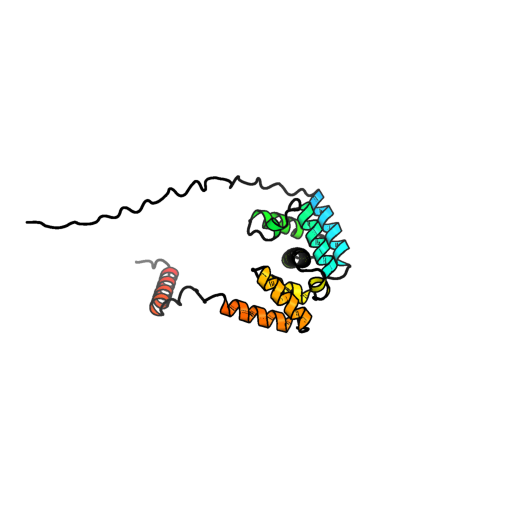C . GLY A 1 172 ? -7.154 23.227 -13.563 1.00 76.00 172 GLY A C 1
ATOM 1335 O O . GLY A 1 172 ? -7.308 23.595 -14.730 1.00 76.00 172 GLY A O 1
ATOM 1336 N N . ARG A 1 173 ? -7.715 23.859 -12.529 1.00 74.19 173 ARG A N 1
ATOM 1337 C CA . ARG A 1 173 ? -8.299 25.194 -12.672 1.00 74.19 173 ARG A CA 1
ATOM 1338 C C . ARG A 1 173 ? -7.247 26.073 -13.365 1.00 74.19 173 ARG A C 1
ATOM 1340 O O . ARG A 1 173 ? -6.131 26.148 -12.839 1.00 74.19 173 ARG A O 1
ATOM 1347 N N . PRO A 1 174 ? -7.550 26.693 -14.520 1.00 77.50 174 PRO A N 1
ATOM 1348 C CA . PRO A 1 174 ? -6.595 27.565 -15.186 1.00 77.50 174 PRO A CA 1
ATOM 1349 C C . PRO A 1 174 ? -6.089 28.600 -14.184 1.00 77.50 174 PRO A C 1
ATOM 1351 O O . PRO A 1 174 ? -6.839 29.048 -13.307 1.00 77.50 174 PRO A O 1
ATOM 1354 N N . ALA A 1 175 ? -4.796 28.926 -14.266 1.00 82.69 175 ALA A N 1
ATOM 1355 C CA . ALA A 1 175 ? -4.200 29.901 -13.368 1.00 82.69 175 ALA A CA 1
ATOM 1356 C C . ALA A 1 175 ? -5.054 31.173 -13.397 1.00 82.69 175 ALA A C 1
ATOM 1358 O O . ALA A 1 175 ? -5.316 31.717 -14.469 1.00 82.69 175 ALA A O 1
ATOM 1359 N N . ALA A 1 176 ? -5.518 31.614 -12.223 1.00 83.69 176 ALA A N 1
ATOM 1360 C CA . ALA A 1 176 ? -6.325 32.823 -12.144 1.00 83.69 176 ALA A CA 1
ATOM 1361 C C . ALA A 1 176 ? -5.559 33.974 -12.823 1.00 83.69 176 ALA A C 1
ATOM 1363 O O . ALA A 1 176 ? -4.357 34.120 -12.549 1.00 83.69 176 ALA A O 1
ATOM 1364 N N . PRO A 1 177 ? -6.216 34.770 -13.688 1.00 92.00 177 PRO A N 1
ATOM 1365 C CA . PRO A 1 177 ? -5.585 35.917 -14.323 1.00 92.00 177 PRO A CA 1
ATOM 1366 C C . PRO A 1 177 ? -4.904 36.813 -13.284 1.00 92.00 177 PRO A C 1
ATOM 1368 O O . PRO A 1 177 ? -5.393 36.945 -12.159 1.00 92.00 177 PRO A O 1
ATOM 1371 N N . HIS A 1 178 ? -3.789 37.450 -13.654 1.00 91.06 178 HIS A N 1
ATOM 1372 C CA . HIS A 1 178 ? -3.020 38.314 -12.745 1.00 91.06 178 HIS A CA 1
ATOM 1373 C C . HIS A 1 178 ? -3.893 39.378 -12.063 1.00 91.06 178 HIS A C 1
ATOM 1375 O O . HIS A 1 178 ? -3.719 39.641 -10.876 1.00 91.06 178 HIS A O 1
ATOM 1381 N N . VAL A 1 179 ? -4.889 39.904 -12.780 1.00 94.06 179 VAL A N 1
ATOM 1382 C CA . VAL A 1 179 ? -5.866 40.872 -12.262 1.00 94.06 179 VAL A CA 1
ATOM 1383 C C . VAL A 1 179 ? -6.685 40.293 -11.106 1.00 94.06 179 VAL A C 1
ATOM 1385 O O . VAL A 1 179 ? -6.820 40.932 -10.070 1.00 94.06 179 VAL A O 1
ATOM 1388 N N . VAL A 1 180 ? -7.170 39.055 -11.231 1.00 91.75 180 VAL A N 1
ATOM 1389 C CA . VAL A 1 180 ? -7.950 38.392 -10.173 1.00 91.75 180 VAL A CA 1
ATOM 1390 C C . VAL A 1 180 ? -7.086 38.174 -8.930 1.00 91.75 180 VAL A C 1
ATOM 1392 O O . VAL A 1 180 ? -7.539 38.424 -7.817 1.00 91.75 180 VAL A O 1
ATOM 1395 N N . LYS A 1 181 ? -5.816 37.783 -9.106 1.00 90.50 181 LYS A N 1
ATOM 1396 C CA . LYS A 1 181 ? -4.864 37.645 -7.989 1.00 90.50 181 LYS A CA 1
ATOM 1397 C C . LYS A 1 181 ? -4.588 38.982 -7.298 1.00 90.50 181 LYS A C 1
ATOM 1399 O O . LYS A 1 181 ? -4.527 39.016 -6.072 1.00 90.50 181 LYS A O 1
ATOM 1404 N N . ALA A 1 182 ? -4.441 40.061 -8.069 1.00 91.62 182 ALA A N 1
ATOM 1405 C CA . ALA A 1 182 ? -4.215 41.403 -7.541 1.00 91.62 182 ALA A CA 1
ATOM 1406 C C . ALA A 1 182 ? -5.425 41.907 -6.741 1.00 91.62 182 ALA A C 1
ATOM 1408 O O . ALA A 1 182 ? -5.255 42.353 -5.610 1.00 91.62 182 ALA A O 1
ATOM 1409 N N . ILE A 1 183 ? -6.643 41.751 -7.273 1.00 91.88 183 ILE A N 1
ATOM 1410 C CA . ILE A 1 183 ? -7.879 42.127 -6.571 1.00 91.88 183 ILE A CA 1
ATOM 1411 C C . ILE A 1 183 ? -8.000 41.347 -5.260 1.00 91.88 183 ILE A C 1
ATOM 1413 O O . ILE A 1 183 ? -8.157 41.957 -4.210 1.00 91.88 183 ILE A O 1
ATOM 1417 N N . SER A 1 184 ? -7.835 40.019 -5.283 1.00 85.38 184 SER A N 1
ATOM 1418 C CA . SER A 1 184 ? -7.906 39.209 -4.058 1.00 85.38 184 SER A CA 1
ATOM 1419 C C . SER A 1 184 ? -6.847 39.588 -3.014 1.00 85.38 184 SER A C 1
ATOM 1421 O O . SER A 1 184 ? -7.114 39.488 -1.818 1.00 85.38 184 SER A O 1
ATOM 1423 N N . ALA A 1 185 ? -5.653 40.016 -3.438 1.00 87.38 185 ALA A N 1
ATOM 1424 C CA . ALA A 1 185 ? -4.612 40.487 -2.527 1.00 87.38 185 ALA A CA 1
ATOM 1425 C C . ALA A 1 185 ? -4.985 41.826 -1.872 1.00 87.38 185 ALA A C 1
ATOM 1427 O O . ALA A 1 185 ? -4.817 41.974 -0.662 1.00 87.38 185 ALA A O 1
ATOM 1428 N N . VAL A 1 186 ? -5.538 42.765 -2.646 1.00 92.38 186 VAL A N 1
ATOM 1429 C CA . VAL A 1 186 ? -6.019 44.057 -2.135 1.00 92.38 186 VAL A CA 1
ATOM 1430 C C . VAL A 1 186 ? -7.195 43.858 -1.182 1.00 92.38 186 VAL A C 1
ATOM 1432 O O . VAL A 1 186 ? -7.167 44.397 -0.081 1.00 92.38 186 VAL A O 1
ATOM 1435 N N . THR A 1 187 ? -8.185 43.035 -1.544 1.00 89.12 187 THR A N 1
ATOM 1436 C CA . THR A 1 187 ? -9.333 42.732 -0.674 1.00 89.12 187 THR A CA 1
ATOM 1437 C C . THR A 1 187 ? -8.876 42.175 0.673 1.00 89.12 187 THR A C 1
ATOM 1439 O O . THR A 1 187 ? -9.287 42.681 1.711 1.00 89.12 187 THR A O 1
ATOM 1442 N N . ARG A 1 188 ? -7.939 41.217 0.676 1.00 82.88 188 ARG A N 1
ATOM 1443 C CA . ARG A 1 188 ? -7.396 40.649 1.918 1.00 82.88 188 ARG A CA 1
ATOM 1444 C C . ARG A 1 188 ? -6.627 41.679 2.755 1.00 82.88 188 ARG A C 1
ATOM 1446 O O . ARG A 1 188 ? -6.683 41.626 3.979 1.00 82.88 188 ARG A O 1
ATOM 1453 N N . ALA A 1 189 ? -5.909 42.604 2.115 1.00 86.94 189 ALA A N 1
ATOM 1454 C CA . ALA A 1 189 ? -5.205 43.679 2.814 1.00 86.94 189 ALA A CA 1
ATOM 1455 C C . ALA A 1 189 ? -6.182 44.669 3.472 1.00 86.94 189 ALA A C 1
ATOM 1457 O O . ALA A 1 189 ? -5.946 45.097 4.597 1.00 86.94 189 ALA A O 1
ATOM 1458 N N . VAL A 1 190 ? -7.292 44.983 2.798 1.00 88.75 190 VAL A N 1
ATOM 1459 C CA . VAL A 1 190 ? -8.348 45.864 3.322 1.00 88.75 190 VAL A CA 1
ATOM 1460 C C . VAL A 1 190 ? -9.115 45.196 4.466 1.00 88.75 190 VAL A C 1
ATOM 1462 O O . VAL A 1 190 ? -9.346 45.827 5.490 1.00 88.75 190 VAL A O 1
ATOM 1465 N N . GLU A 1 191 ? -9.452 43.911 4.346 1.00 85.50 191 GLU A N 1
ATOM 1466 C CA . GLU A 1 191 ? -10.120 43.151 5.415 1.00 85.50 191 GLU A CA 1
ATOM 1467 C C . GLU A 1 191 ? -9.228 42.976 6.657 1.00 85.50 191 GLU A C 1
ATOM 1469 O O . GLU A 1 191 ? -9.722 42.968 7.783 1.00 85.50 191 GLU A O 1
ATOM 1474 N N . GLY A 1 192 ? -7.908 42.881 6.470 1.00 83.81 192 GLY A N 1
ATOM 1475 C CA . GLY A 1 192 ? -6.937 42.782 7.562 1.00 83.81 192 GLY A CA 1
ATOM 1476 C C . GLY A 1 192 ? -6.679 44.089 8.322 1.00 83.81 192 GLY A C 1
ATOM 1477 O O . GLY A 1 192 ? -6.099 44.040 9.404 1.00 83.81 192 GLY A O 1
ATOM 1478 N N . LEU A 1 193 ? -7.099 45.243 7.792 1.00 75.31 193 LEU A N 1
ATOM 1479 C CA . LEU A 1 193 ? -6.879 46.555 8.419 1.00 75.31 193 LEU A CA 1
ATOM 1480 C C . LEU A 1 193 ? -7.857 46.867 9.563 1.00 75.31 193 LEU A C 1
ATOM 1482 O O . LEU A 1 193 ? -7.638 47.831 10.292 1.00 75.31 193 LEU A O 1
ATOM 1486 N N . GLY A 1 194 ? -8.886 46.037 9.770 1.00 66.19 194 GLY A N 1
ATOM 1487 C CA . GLY A 1 194 ? -9.912 46.265 10.789 1.00 66.19 194 GLY A CA 1
ATOM 1488 C C . GLY A 1 194 ? -10.733 47.545 10.544 1.00 66.19 194 GLY A C 1
ATOM 1489 O O . GLY A 1 194 ? -10.395 48.369 9.692 1.00 66.19 194 GLY A O 1
ATOM 1490 N N . PRO A 1 195 ? -11.862 47.731 11.249 1.00 63.97 195 PRO A N 1
ATOM 1491 C CA . PRO A 1 195 ? -12.641 48.957 11.129 1.00 63.97 195 PRO A CA 1
ATOM 1492 C C . PRO A 1 195 ? -11.841 50.135 11.702 1.00 63.97 195 PRO A C 1
ATOM 1494 O O . PRO A 1 195 ? -11.587 50.199 12.904 1.00 63.97 195 PRO A O 1
ATOM 1497 N N . MET A 1 196 ? -11.444 51.070 10.837 1.00 63.34 196 MET A N 1
ATOM 1498 C CA . MET A 1 196 ? -10.823 52.327 11.258 1.00 63.34 196 MET A CA 1
ATOM 1499 C C . MET A 1 196 ? -11.858 53.156 12.036 1.00 63.34 196 MET A C 1
ATOM 1501 O O . MET A 1 196 ? -12.962 53.369 11.523 1.00 63.34 196 MET A O 1
ATOM 1505 N N . PRO A 1 197 ? -11.548 53.622 13.260 1.00 55.91 197 PRO A N 1
ATOM 1506 C CA . PRO A 1 197 ? -12.453 54.486 14.000 1.00 55.91 197 PRO A CA 1
ATOM 1507 C C . PRO A 1 197 ? -12.550 55.835 13.280 1.00 55.91 197 PRO A C 1
ATOM 1509 O O . PRO A 1 197 ? -11.561 56.552 13.149 1.00 55.91 197 PRO A O 1
ATOM 1512 N N . PHE A 1 198 ? -13.745 56.171 12.798 1.00 64.62 198 PHE A N 1
ATOM 1513 C CA . PHE A 1 198 ? -14.063 57.526 12.362 1.00 64.62 198 PHE A CA 1
ATOM 1514 C C . PHE A 1 198 ? -14.398 58.349 13.612 1.00 64.62 198 PHE A C 1
ATOM 1516 O O . PHE A 1 198 ? -15.395 58.070 14.278 1.00 64.62 198 PHE A O 1
ATOM 1523 N N . THR A 1 199 ? -13.545 59.317 13.942 1.00 67.88 199 THR A N 1
ATOM 1524 C CA . THR A 1 199 ? -13.799 60.366 14.945 1.00 67.88 199 THR A CA 1
ATOM 1525 C C . THR A 1 199 ? -13.962 61.705 14.263 1.00 67.88 199 THR A C 1
ATOM 1527 O O . THR A 1 199 ? -13.108 61.988 13.390 1.00 67.88 199 THR A O 1
#

Foldseek 3Di:
DDDDDDDDDDDDDPDPDDPPDDPDPPPLPPPDPVLLVVLQVVLVVLVVDDLLSSLQVLLQSCCVSPVVVDLVVLPDPDPSVVVSLVSNQVDPSRPDHSVVSSLSNQLSVLLVLEDVVLSVQDDSLLSSLLSVPPDSVVSNVLSVCCNVVVDDSVRSNVVVVVVVVVVDDPPDDPDPPPVVVVVVVVVVVVVVVPDDDDD

Secondary structure (DSSP, 8-state):
--------------------S-----------HHHHHHHHHHHHHHTTS-HHHHHHHHHHHHHHHHSTT-TGGGT---HHHHHHHHHHHT-TT--S-HHHHHHHHHHHHHHHHS-HHHHTTS-HHHHHHHTT---HHHHHHHHHHHHHTT--HHHHHHHHHHHHHHHS---PPPPPPHHHHHHHHHHHHHHTT------

Nearest PDB structures (foldseek):
  7ng0-assembly1_A-2  TM=6.105E-01  e=7.912E-02  Geobacillus thermoleovorans CCB_US3_UF5
  7nfu-assembly2_B  TM=4.959E-01  e=4.786E-02  Geobacillus thermoleovorans CCB_US3_UF5
  7nfu-assembly1_A  TM=5.464E-01  e=6.471E-02  Geobacillus thermoleovorans CCB_US3_UF5

Mean predicted aligned error: 12.24 Å